Protein 4BXM (pdb70)

Organism: Borreliella burgdorferi (NCBI:txid139)

Nearest PDB structures (foldseek):
  4bxm-assembly2_B  TM=1.008E+00  e=1.369E-25  Borreliella burgdorferi B31
  4bf3-assembly1_A  TM=9.944E-01  e=4.805E-23  Borreliella burgdorferi
  4bod-assembly1_A  TM=9.821E-01  e=2.833E-22  Borreliella burgdorferi B31
  5nbq-assembly1_G  TM=9.807E-01  e=2.943E-18  Borreliella burgdorferi
  2m4f-assembly1_A  TM=9.384E-01  e=1.004E-18  Borreliella bur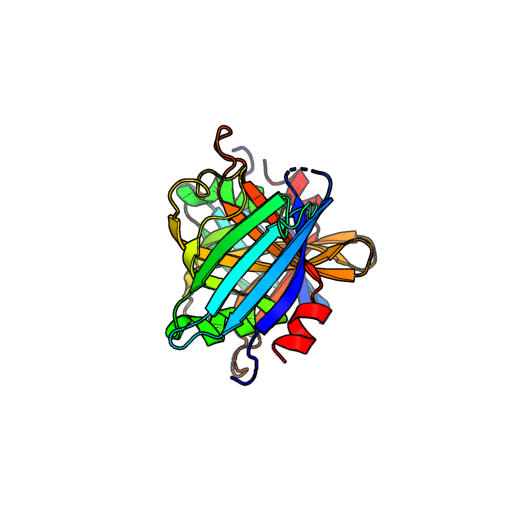gdorferi N40

B-factor: mean 37.19, std 16.0, range [16.98, 101.8]

GO terms:
  GO:0016020 membrane (C, IDA)
  GO:0005515 protein binding (F, IPI)

Foldseek 3Di:
DPFAKDKFWKWKPLPPTGGFAIWMWGQDPFFIWIKGAGADADVHRPGPDIDTAFTATNVQRVVVLCCLQPWGKGWTQWGQHDDQALSVPPIDGGDMWGWDFDDDPRFTWIKTWDHDGNPDDPRTMMMITGNVSSVVRSD/DDFAKDKFWKWKPPVDTDTAAIWMWGQDPFFIWIWGDGPHDIGTAFTAGNVFLVVCLCCLQAWGKTWTQWGQHDDQAPQVPPTDGRDMWGWHWDADPRFIWIKTWGHAGVPHDPDTMMMITGNVVSNVRSD

Secondary structure (DSSP, 8-state):
----EEEEEEEEE---EEEEEEEEEEE-SSSEEEEEEES---SS-S-SEEEEEEEE-GGGHHHHHHHHHH-EEEE-SEE---TTBHHHHH-EES-EEEEEEEEETTEEEEEEEEEEBSSSSS-EEEEEEEHHHHHHHH-/----EEEEEEEEE---EEEEEEEEEEE-SSSEEEEEEE--EEEEEEEE-GGGHHHHHHHHHHSEEEE-SEE---TTBGGGTT-EESPEEEEEEEEETTEEEEEEEEEEBTTSSS-EEEEEEEHHHHHHH--

Structure (mmCIF, N/CA/C/O backbone):
data_4BXM
#
_entry.id   4BXM
#
_cell.length_a   62.680
_cell.length_b   62.680
_cell.length_c   76.270
_cell.angle_alpha   90.00
_cell.angle_beta   90.00
_cell.angle_gamma   90.00
#
_symmetry.space_group_name_H-M   'P 41'
#
loop_
_entity.id
_entity.type
_entity.pdbx_description
1 polymer ERPC
2 water water
#
loop_
_atom_site.group_PDB
_atom_site.id
_atom_site.type_symbol
_atom_site.label_atom_id
_atom_site.label_alt_id
_atom_site.label_comp_id
_atom_site.label_asym_id
_atom_site.label_entity_id
_atom_site.label_seq_id
_atom_site.pdbx_PDB_ins_code
_atom_site.Cartn_x
_atom_site.Cartn_y
_atom_site.Cartn_z
_atom_site.occupancy
_atom_site.B_iso_or_equiv
_atom_site.auth_seq_id
_atom_site.auth_comp_id
_atom_site.auth_asym_id
_atom_site.auth_atom_id
_atom_site.pdbx_PDB_model_num
ATOM 1 N N . ILE A 1 17 ? 28.256 -81.026 28.105 1.00 35.62 18 ILE A N 1
ATOM 2 C CA . ILE A 1 17 ? 27.286 -80.737 26.978 1.00 35.78 18 ILE A CA 1
ATOM 3 C C . ILE A 1 17 ? 25.850 -81.196 27.306 1.00 33.38 18 ILE A C 1
ATOM 4 O O . ILE A 1 17 ? 25.675 -82.341 27.619 1.00 35.31 18 ILE A O 1
ATOM 9 N N . GLU A 1 18 ? 24.823 -80.391 27.051 1.00 31.21 19 GLU A N 1
ATOM 10 C CA . GLU A 1 18 ? 23.427 -80.725 27.525 1.00 32.75 19 GLU A CA 1
ATOM 11 C C . GLU A 1 18 ? 22.404 -81.024 26.476 1.00 30.60 19 GLU A C 1
ATOM 12 O O . GLU A 1 18 ? 21.351 -81.641 26.757 1.00 28.41 19 GLU A O 1
ATOM 18 N N . PHE A 1 19 ? 22.680 -80.608 25.246 1.00 27.68 20 PHE A N 1
ATOM 19 C CA . PHE A 1 19 ? 21.719 -80.749 24.179 1.00 24.30 20 PHE A CA 1
ATOM 20 C C . PHE A 1 19 ? 21.759 -82.165 23.645 1.00 23.60 20 PHE A C 1
ATOM 21 O O . PHE A 1 19 ? 22.736 -82.938 23.818 1.00 29.34 20 PHE A O 1
ATOM 29 N N . SER A 1 20 ? 20.677 -82.498 22.996 1.00 23.52 21 SER A N 1
ATOM 30 C CA . SER A 1 20 ? 20.423 -83.810 22.513 1.00 24.00 21 SER A CA 1
ATOM 31 C C . SER A 1 20 ? 20.280 -83.706 21.025 1.00 25.85 21 SER A C 1
ATOM 32 O O . SER A 1 20 ? 21.129 -84.230 20.277 1.00 21.35 21 SER A O 1
ATOM 35 N N . GLU A 1 21 ? 19.186 -83.072 20.576 1.00 23.92 22 GLU A N 1
ATOM 36 C CA . GLU A 1 21 ? 18.953 -82.874 19.151 1.00 26.38 22 GLU A CA 1
ATOM 37 C C . GLU A 1 21 ? 18.065 -81.653 18.908 1.00 28.85 22 GLU A C 1
ATOM 38 O O . GLU A 1 21 ? 17.099 -81.492 19.628 1.00 30.98 22 GLU A O 1
ATOM 44 N N . PHE A 1 22 ? 18.372 -80.806 17.923 1.00 28.94 23 PHE A N 1
ATOM 45 C CA . PHE A 1 22 ? 17.551 -79.599 17.656 1.00 24.82 23 PHE A CA 1
ATOM 46 C C . PHE A 1 22 ? 17.623 -79.321 16.154 1.00 28.07 23 PHE A C 1
ATOM 47 O O . PHE A 1 22 ? 18.476 -79.884 15.422 1.00 28.54 23 PHE A O 1
ATOM 55 N N . THR A 1 23 ? 16.739 -78.468 15.698 1.00 26.03 24 THR A N 1
ATOM 56 C CA . THR A 1 23 ? 16.515 -78.261 14.298 1.00 27.15 24 THR A CA 1
ATOM 57 C C . THR A 1 23 ? 16.554 -76.770 14.102 1.00 31.57 24 THR A C 1
ATOM 58 O O . THR A 1 23 ? 15.972 -76.001 14.911 1.00 29.93 24 THR A O 1
ATOM 62 N N . VAL A 1 24 ? 17.308 -76.343 13.087 1.00 28.34 25 VAL A N 1
ATOM 63 C CA . VAL A 1 24 ? 17.343 -74.927 12.722 1.00 26.59 25 VAL A CA 1
ATOM 64 C C . VAL A 1 24 ? 17.200 -74.825 11.245 1.00 26.79 25 VAL A C 1
ATOM 65 O O . VAL A 1 24 ? 17.586 -75.731 10.514 1.00 25.34 25 VAL A O 1
ATOM 69 N N . LYS A 1 25 ? 16.628 -73.694 10.792 1.00 27.38 26 LYS A N 1
ATOM 70 C CA . LYS A 1 25 ? 16.472 -73.386 9.397 1.00 28.19 26 LYS A CA 1
ATOM 71 C C . LYS A 1 25 ? 17.837 -72.982 8.861 1.00 26.23 26 LYS A C 1
ATOM 72 O O . LYS A 1 25 ? 18.638 -72.310 9.544 1.00 25.94 26 LYS A O 1
ATOM 78 N N . ILE A 1 26 ? 18.102 -73.417 7.645 1.00 25.17 27 ILE A N 1
ATOM 79 C CA . ILE A 1 26 ? 19.373 -73.096 7.061 1.00 26.81 27 ILE A CA 1
ATOM 80 C C . ILE A 1 26 ? 19.164 -72.481 5.714 1.00 26.70 27 ILE A C 1
ATOM 81 O O . ILE A 1 26 ? 18.403 -72.975 4.926 1.00 25.76 27 ILE A O 1
ATOM 86 N N . LYS A 1 27 ? 19.863 -71.400 5.499 1.00 28.47 28 LYS A N 1
ATOM 87 C CA . LYS A 1 27 ? 19.837 -70.707 4.185 1.00 34.62 28 LYS A CA 1
ATOM 88 C C . LYS A 1 27 ? 21.133 -70.899 3.421 1.00 32.76 28 LYS A C 1
ATOM 89 O O . LYS A 1 27 ? 22.234 -70.965 4.054 1.00 34.99 28 LYS A O 1
ATOM 95 N N . ASN A 1 28 ? 21.046 -70.973 2.110 1.00 34.04 29 ASN A N 1
ATOM 96 C CA . ASN A 1 28 ? 22.220 -70.948 1.271 1.00 35.32 29 ASN A CA 1
ATOM 97 C C . ASN A 1 28 ? 22.305 -69.906 0.152 1.00 45.85 29 ASN A C 1
ATOM 98 O O . ASN A 1 28 ? 21.334 -69.346 -0.293 1.00 37.17 29 ASN A O 1
ATOM 103 N N . LYS A 1 29 ? 23.524 -69.716 -0.309 1.00 40.19 30 LYS A N 1
ATOM 104 C CA . LYS A 1 29 ? 23.841 -68.796 -1.342 1.00 48.68 30 LYS A CA 1
ATOM 105 C C . LYS A 1 29 ? 24.699 -69.474 -2.375 1.00 56.36 30 LYS A C 1
ATOM 106 O O . LYS A 1 29 ? 25.646 -70.161 -2.083 1.00 45.53 30 LYS A O 1
ATOM 112 N N . ASN A 1 30 ? 24.355 -69.254 -3.618 1.00 71.25 31 ASN A N 1
ATOM 113 C CA . ASN A 1 30 ? 25.040 -69.915 -4.706 1.00 80.30 31 ASN A CA 1
ATOM 114 C C . ASN A 1 30 ? 26.054 -69.181 -5.588 1.00 86.51 31 ASN A C 1
ATOM 115 O O . ASN A 1 30 ? 26.294 -69.614 -6.693 1.00 87.62 31 ASN A O 1
ATOM 120 N N . ASN A 1 33 ? 23.878 -65.234 -5.983 1.00 88.26 34 ASN A N 1
ATOM 121 C CA . ASN A 1 33 ? 22.797 -64.993 -5.086 1.00 81.74 34 ASN A CA 1
ATOM 122 C C . ASN A 1 33 ? 21.488 -65.298 -5.747 1.00 87.98 34 ASN A C 1
ATOM 123 O O . ASN A 1 33 ? 21.398 -65.443 -6.966 1.00 89.33 34 ASN A O 1
ATOM 128 N N . ASN A 1 34 ? 20.442 -65.377 -4.962 1.00 80.71 35 ASN A N 1
ATOM 129 C CA . ASN A 1 34 ? 20.316 -64.687 -3.723 1.00 76.68 35 ASN A CA 1
ATOM 130 C C . ASN A 1 34 ? 20.800 -65.501 -2.557 1.00 59.08 35 ASN A C 1
ATOM 131 O O . ASN A 1 34 ? 21.365 -66.506 -2.737 1.00 58.58 35 ASN A O 1
ATOM 136 N N . TRP A 1 35 ? 20.548 -65.034 -1.357 1.00 59.66 36 TRP A N 1
ATOM 137 C CA . TRP A 1 35 ? 20.402 -65.897 -0.245 1.00 57.01 36 TRP A CA 1
ATOM 138 C C . TRP A 1 35 ? 19.010 -66.487 -0.422 1.00 54.44 36 TRP A C 1
ATOM 139 O O . TRP A 1 35 ? 18.074 -65.776 -0.644 1.00 64.07 36 TRP A O 1
ATOM 150 N N . ALA A 1 36 ? 18.890 -67.787 -0.362 1.00 45.22 37 ALA A N 1
ATOM 151 C CA . ALA A 1 36 ? 17.587 -68.490 -0.416 1.00 43.35 37 ALA A CA 1
ATOM 152 C C . ALA A 1 36 ? 17.421 -69.340 0.852 1.00 45.92 37 ALA A C 1
ATOM 153 O O . ALA A 1 36 ? 18.431 -69.788 1.432 1.00 41.12 37 ALA A O 1
ATOM 155 N N . ASP A 1 37 ? 16.178 -69.569 1.291 1.00 40.00 38 ASP A N 1
ATOM 156 C CA . ASP A 1 37 ? 15.918 -70.476 2.409 1.00 40.92 38 ASP A CA 1
ATOM 157 C C . ASP A 1 37 ? 16.165 -71.855 1.798 1.00 42.50 38 ASP A C 1
ATOM 158 O O . ASP A 1 37 ? 15.616 -72.125 0.731 1.00 42.80 38 ASP A O 1
ATOM 163 N N . LEU A 1 38 ? 16.991 -72.713 2.400 1.00 32.27 39 LEU A N 1
ATOM 164 C CA . LEU A 1 38 ? 17.183 -74.056 1.816 1.00 30.97 39 LEU A CA 1
ATOM 165 C C . LEU A 1 38 ? 16.331 -75.160 2.461 1.00 31.49 39 LEU A C 1
ATOM 166 O O . LEU A 1 38 ? 15.663 -75.955 1.770 1.00 32.17 39 LEU A O 1
ATOM 171 N N . GLY A 1 39 ? 16.362 -75.240 3.789 1.00 30.87 40 GLY A N 1
ATOM 172 C CA . GLY A 1 39 ? 15.624 -76.275 4.488 1.00 25.99 40 GLY A CA 1
ATOM 173 C C . GLY A 1 39 ? 15.949 -76.230 5.958 1.00 29.58 40 GLY A C 1
ATOM 174 O O . GLY A 1 39 ? 16.246 -75.137 6.555 1.00 28.15 40 GLY A O 1
ATOM 175 N N . ASP A 1 40 ? 15.908 -77.421 6.544 1.00 27.01 41 ASP A N 1
ATOM 176 C CA . ASP A 1 40 ? 16.269 -77.605 7.922 1.00 28.07 41 ASP A CA 1
ATOM 177 C C . ASP A 1 40 ? 17.642 -78.246 8.121 1.00 27.49 41 ASP A C 1
ATOM 178 O O . ASP A 1 40 ? 17.956 -79.197 7.447 1.00 26.62 41 ASP A O 1
ATOM 183 N N . LEU A 1 41 ? 18.376 -77.774 9.133 1.00 25.99 42 LEU A N 1
ATOM 184 C CA . LEU A 1 41 ? 19.541 -78.462 9.631 1.00 24.87 42 LEU A CA 1
ATOM 185 C C . LEU A 1 41 ? 19.221 -79.047 11.004 1.00 24.05 42 LEU A C 1
ATOM 186 O O . LEU A 1 41 ? 18.935 -78.332 11.953 1.00 22.69 42 LEU A O 1
ATOM 191 N N . VAL A 1 42 ? 19.305 -80.380 11.074 1.00 23.45 43 VAL A N 1
ATOM 192 C CA . VAL A 1 42 ? 19.144 -81.161 12.307 1.00 20.57 43 VAL A CA 1
ATOM 193 C C . VAL A 1 42 ? 20.545 -81.402 12.930 1.00 22.50 43 VAL A C 1
ATOM 194 O O . VAL A 1 42 ? 21.381 -81.951 12.263 1.00 19.13 43 VAL A O 1
ATOM 198 N N . VAL A 1 43 ? 20.768 -80.961 14.182 1.00 18.48 44 VAL A N 1
ATOM 199 C CA . VAL A 1 43 ? 21.978 -81.100 14.900 1.00 21.16 44 VAL A CA 1
ATOM 200 C C . VAL A 1 43 ? 21.869 -82.073 16.081 1.00 24.49 44 VAL A C 1
ATOM 201 O O . VAL A 1 43 ? 21.036 -81.824 16.964 1.00 23.67 44 VAL A O 1
ATOM 205 N N . ARG A 1 44 ? 22.631 -83.192 16.081 1.00 22.62 45 ARG A N 1
ATOM 206 C CA . ARG A 1 44 ? 22.465 -84.265 17.091 1.00 21.13 45 ARG A CA 1
ATOM 207 C C . ARG A 1 44 ? 23.761 -84.524 17.794 1.00 21.49 45 ARG A C 1
ATOM 208 O O . ARG A 1 44 ? 24.798 -84.823 17.118 1.00 19.85 45 ARG A O 1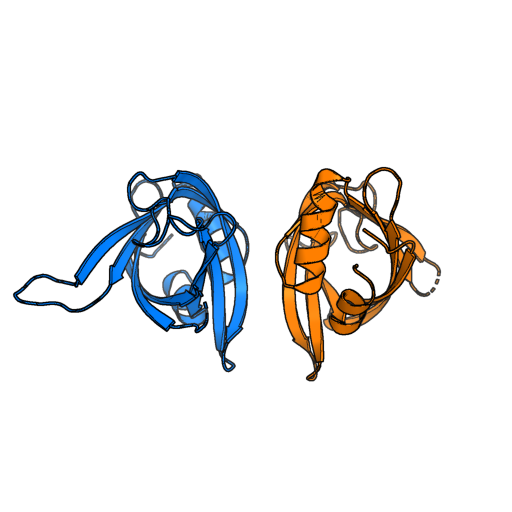
ATOM 216 N N . LYS A 1 45 ? 23.719 -84.492 19.122 1.00 20.27 46 LYS A N 1
ATOM 217 C CA . LYS A 1 45 ? 24.849 -84.920 19.934 1.00 23.41 46 LYS A CA 1
ATOM 218 C C . LYS A 1 45 ? 24.914 -86.474 20.020 1.00 27.22 46 LYS A C 1
ATOM 219 O O . LYS A 1 45 ? 23.974 -87.113 20.520 1.00 26.09 46 LYS A O 1
ATOM 225 N N . GLU A 1 46 ? 26.034 -87.063 19.566 1.00 25.41 47 GLU A N 1
ATOM 226 C CA . GLU A 1 46 ? 26.157 -88.510 19.513 1.00 24.18 47 GLU A CA 1
ATOM 227 C C . GLU A 1 46 ? 27.146 -88.914 20.593 1.00 22.33 47 GLU A C 1
ATOM 228 O O . GLU A 1 46 ? 27.684 -88.100 21.327 1.00 21.04 47 GLU A O 1
ATOM 234 N N . GLU A 1 47 ? 27.431 -90.194 20.687 1.00 24.27 48 GLU A N 1
ATOM 235 C CA . GLU A 1 47 ? 28.369 -90.593 21.753 1.00 25.32 48 GLU A CA 1
ATOM 236 C C . GLU A 1 47 ? 29.766 -90.016 21.459 1.00 26.28 48 GLU A C 1
ATOM 237 O O . GLU A 1 47 ? 30.393 -89.496 22.316 1.00 26.54 48 GLU A O 1
ATOM 243 N N . ASP A 1 48 ? 30.216 -90.088 20.211 1.00 23.67 49 ASP A N 1
ATOM 244 C CA . ASP A 1 48 ? 31.452 -89.447 19.820 1.00 24.76 49 ASP A CA 1
ATOM 245 C C . ASP A 1 48 ? 31.149 -88.252 18.976 1.00 21.06 49 ASP A C 1
ATOM 246 O O . ASP A 1 48 ? 30.871 -88.378 17.808 1.00 24.11 49 ASP A O 1
ATOM 251 N N . GLY A 1 49 ? 31.199 -87.058 19.544 1.00 20.61 50 GLY A N 1
ATOM 252 C CA . GLY A 1 49 ? 30.933 -85.888 18.699 1.00 20.41 50 GLY A CA 1
ATOM 253 C C . GLY A 1 49 ? 29.495 -85.529 18.354 1.00 21.56 50 GLY A C 1
ATOM 254 O O . GLY A 1 49 ? 28.584 -85.744 19.132 1.00 21.43 50 GLY A O 1
ATOM 255 N N . ILE A 1 50 ? 29.356 -84.883 17.203 1.00 21.68 51 ILE A N 1
ATOM 256 C CA . ILE A 1 50 ? 28.115 -84.324 16.633 1.00 21.48 51 ILE A CA 1
ATOM 257 C C . ILE A 1 50 ? 27.913 -84.737 15.168 1.00 21.35 51 ILE A C 1
ATOM 258 O O . ILE A 1 50 ? 28.860 -84.807 14.409 1.00 25.42 51 ILE A O 1
ATOM 263 N N . GLU A 1 51 ? 26.690 -85.108 14.794 1.00 22.78 52 GLU A N 1
ATOM 264 C CA . GLU A 1 51 ? 26.247 -85.285 13.409 1.00 22.22 52 GLU A CA 1
ATOM 265 C C . GLU A 1 51 ? 25.187 -84.251 13.031 1.00 21.88 52 GLU A C 1
ATOM 266 O O . GLU A 1 51 ? 24.290 -83.880 13.831 1.00 22.76 52 GLU A O 1
ATOM 272 N N . THR A 1 52 ? 25.292 -83.695 11.817 1.00 22.14 53 THR A N 1
ATOM 273 C CA . THR A 1 52 ? 24.216 -82.863 11.311 1.00 20.55 53 THR A CA 1
ATOM 274 C C . THR A 1 52 ? 23.634 -83.477 10.092 1.00 22.26 53 THR A C 1
ATOM 275 O O . THR A 1 52 ? 24.321 -84.102 9.262 1.00 25.75 53 THR A O 1
ATOM 279 N N . GLY A 1 53 ? 22.360 -83.223 9.907 1.00 24.51 54 GLY A N 1
ATOM 280 C CA . GLY A 1 53 ? 21.658 -83.726 8.759 1.00 23.12 54 GLY A CA 1
ATOM 281 C C . GLY A 1 53 ? 20.810 -82.614 8.151 1.00 22.58 54 GLY A C 1
ATOM 282 O O . GLY A 1 53 ? 20.381 -81.682 8.804 1.00 27.27 54 GLY A O 1
ATOM 283 N N . LEU A 1 54 ? 20.663 -82.676 6.863 1.00 22.98 55 LEU A N 1
ATOM 284 C CA . LEU A 1 54 ? 19.917 -81.701 6.150 1.00 26.53 55 LEU A CA 1
ATOM 285 C C . LEU A 1 54 ? 18.674 -82.322 5.560 1.00 28.85 55 LEU A C 1
ATOM 286 O O . LEU A 1 54 ? 18.751 -83.362 4.950 1.00 28.67 55 LEU A O 1
ATOM 291 N N . ASN A 1 55 ? 17.564 -81.658 5.770 1.00 31.60 56 ASN A N 1
ATOM 292 C CA . ASN A 1 55 ? 16.254 -81.988 5.266 1.00 32.81 56 ASN A CA 1
ATOM 293 C C . ASN A 1 55 ? 15.843 -80.867 4.348 1.00 33.54 56 ASN A C 1
ATOM 294 O O . ASN A 1 55 ? 15.780 -79.746 4.743 1.00 34.64 56 ASN A O 1
ATOM 299 N N . VAL A 1 56 ? 15.599 -81.186 3.104 1.00 37.09 57 VAL A N 1
ATOM 300 C CA . VAL A 1 56 ? 15.269 -80.175 2.133 1.00 37.90 57 VAL A CA 1
ATOM 301 C C . VAL A 1 56 ? 14.054 -80.566 1.354 1.00 35.47 57 VAL A C 1
ATOM 302 O O . VAL A 1 56 ? 14.016 -81.553 0.726 1.00 36.94 57 VAL A O 1
ATOM 306 N N . GLY A 1 57 ? 13.066 -79.718 1.405 1.00 44.17 58 GLY A N 1
ATOM 307 C CA . GLY A 1 57 ? 11.900 -79.878 0.598 1.00 45.21 58 GLY A CA 1
ATOM 308 C C . GLY A 1 57 ? 10.781 -80.722 1.116 1.00 46.41 58 GLY A C 1
ATOM 309 O O . GLY A 1 57 ? 10.862 -81.403 2.082 1.00 46.38 58 GLY A O 1
ATOM 310 N N . LYS A 1 58 ? 9.728 -80.619 0.347 1.00 58.34 59 LYS A N 1
ATOM 311 C CA . LYS A 1 58 ? 8.444 -81.252 0.469 1.00 64.04 59 LYS A CA 1
ATOM 312 C C . LYS A 1 58 ? 8.389 -82.657 0.955 1.00 65.64 59 LYS A C 1
ATOM 313 O O . LYS A 1 58 ? 9.041 -83.519 0.408 1.00 82.47 59 LYS A O 1
ATOM 319 N N . GLY A 1 59 ? 7.532 -82.907 1.926 1.00 69.05 60 GLY A N 1
ATOM 320 C CA . GLY A 1 59 ? 7.090 -84.259 2.154 1.00 73.81 60 GLY A CA 1
ATOM 321 C C . GLY A 1 59 ? 6.115 -84.738 1.071 1.00 73.87 60 GLY A C 1
ATOM 322 O O . GLY A 1 59 ? 5.706 -83.991 0.204 1.00 63.03 60 GLY A O 1
ATOM 323 N N . ASP A 1 60 ? 5.741 -86.004 1.150 1.00 76.44 61 ASP A N 1
ATOM 324 C CA . ASP A 1 60 ? 4.824 -86.604 0.224 1.00 81.17 61 ASP A CA 1
ATOM 325 C C . ASP A 1 60 ? 3.960 -87.621 0.938 1.00 91.12 61 ASP A C 1
ATOM 326 O O . ASP A 1 60 ? 3.206 -87.298 1.848 1.00 97.28 61 ASP A O 1
ATOM 331 N N . SER A 1 61 ? 4.078 -88.875 0.529 1.00 93.51 62 SER A N 1
ATOM 332 C CA . SER A 1 61 ? 3.266 -89.879 1.129 1.00 93.23 62 SER A CA 1
ATOM 333 C C . SER A 1 61 ? 4.047 -91.125 1.440 1.00 96.35 62 SER A C 1
ATOM 334 O O . SER A 1 61 ? 4.212 -91.971 0.590 1.00 101.80 62 SER A O 1
ATOM 337 N N . ASP A 1 62 ? 4.484 -91.278 2.679 1.00 97.70 63 ASP A N 1
ATOM 338 C CA . ASP A 1 62 ? 4.710 -90.186 3.575 1.00 92.41 63 ASP A CA 1
ATOM 339 C C . ASP A 1 62 ? 6.200 -90.152 3.630 1.00 87.25 63 ASP A C 1
ATOM 340 O O . ASP A 1 62 ? 6.821 -90.556 4.599 1.00 89.93 63 ASP A O 1
ATOM 345 N N . THR A 1 63 ? 6.775 -89.717 2.538 1.00 80.34 64 THR A N 1
ATOM 346 C CA . THR A 1 63 ? 8.183 -89.483 2.481 1.00 73.29 64 THR A CA 1
ATOM 347 C C . THR A 1 63 ? 8.413 -88.130 3.128 1.00 68.80 64 THR A C 1
ATOM 348 O O . THR A 1 63 ? 7.821 -87.140 2.747 1.00 53.04 64 THR A O 1
ATOM 352 N N . PHE A 1 64 ? 9.281 -88.146 4.129 1.00 64.97 65 PHE A N 1
ATOM 353 C CA . PHE A 1 64 ? 9.502 -87.011 5.042 1.00 68.18 65 PHE A CA 1
ATOM 354 C C . PHE A 1 64 ? 9.800 -85.688 4.325 1.00 66.10 65 PHE A C 1
ATOM 355 O O . PHE A 1 64 ? 9.210 -84.643 4.600 1.00 54.68 65 PHE A O 1
ATOM 363 N N . ALA A 1 65 ? 10.758 -85.747 3.411 1.00 68.14 66 ALA A N 1
ATOM 364 C CA . ALA A 1 65 ? 11.198 -84.570 2.708 1.00 59.25 66 ALA A CA 1
ATOM 365 C C . ALA A 1 65 ? 11.590 -84.976 1.287 1.00 52.00 66 ALA A C 1
ATOM 366 O O . ALA A 1 65 ? 11.636 -86.148 0.940 1.00 55.10 66 ALA A O 1
ATOM 368 N N . GLY A 1 66 ? 11.831 -83.985 0.449 1.00 51.29 67 GLY A N 1
ATOM 369 C CA . GLY A 1 66 ? 12.453 -84.214 -0.841 1.00 50.79 67 GLY A CA 1
ATOM 370 C C . GLY A 1 66 ? 13.848 -84.807 -0.667 1.00 52.15 67 GLY A C 1
ATOM 371 O O . GLY A 1 66 ? 14.267 -85.609 -1.460 1.00 53.68 67 GLY A O 1
ATOM 372 N N . TYR A 1 67 ? 14.551 -84.429 0.395 1.00 47.03 68 TYR A N 1
ATOM 373 C CA . TYR A 1 67 ? 15.961 -84.735 0.514 1.00 43.71 68 TYR A CA 1
ATOM 374 C C . TYR A 1 67 ? 16.309 -84.749 1.997 1.00 39.61 68 TYR A C 1
ATOM 375 O O . TYR A 1 67 ? 16.075 -83.753 2.716 1.00 38.73 68 TYR A O 1
ATOM 384 N N . THR A 1 68 ? 16.832 -85.890 2.437 1.00 36.41 69 THR A N 1
ATOM 385 C CA . THR A 1 68 ? 17.313 -86.081 3.808 1.00 39.30 69 THR A CA 1
ATOM 386 C C . THR A 1 68 ? 18.644 -86.862 3.843 1.00 35.58 69 THR A C 1
ATOM 387 O O . THR A 1 68 ? 18.677 -87.994 3.411 1.00 36.36 69 THR A O 1
ATOM 391 N N . ALA A 1 69 ? 19.694 -86.284 4.419 1.00 32.24 70 ALA A N 1
ATOM 392 C CA . ALA A 1 69 ? 21.014 -86.911 4.461 1.00 26.86 70 ALA A CA 1
ATOM 393 C C . ALA A 1 69 ? 21.909 -86.191 5.445 1.00 27.40 70 ALA A C 1
ATOM 394 O O . ALA A 1 69 ? 21.683 -85.021 5.753 1.00 25.44 70 ALA A O 1
ATOM 396 N N . THR A 1 70 ? 22.878 -86.924 5.993 1.00 24.84 71 THR A N 1
ATOM 397 C CA . THR A 1 70 ? 24.012 -86.336 6.669 1.00 23.67 71 THR A CA 1
ATOM 398 C C . THR A 1 70 ? 24.557 -85.173 5.848 1.00 21.47 71 THR A C 1
ATOM 399 O O . THR A 1 70 ? 24.719 -85.292 4.645 1.00 21.02 71 THR A O 1
ATOM 403 N N . PHE A 1 71 ? 24.777 -84.069 6.534 1.00 17.39 72 PHE A N 1
ATOM 404 C CA . PHE A 1 71 ? 25.361 -82.870 5.998 1.00 20.30 72 PHE A CA 1
ATOM 405 C C . PHE A 1 71 ? 26.852 -82.842 6.335 1.00 18.89 72 PHE A C 1
ATOM 406 O O . PHE A 1 71 ? 27.663 -82.733 5.467 1.00 17.99 72 PHE A O 1
ATOM 414 N N . PHE A 1 72 ? 27.170 -82.934 7.618 1.00 20.42 73 PHE A N 1
ATOM 415 C CA . PHE A 1 72 ? 28.538 -83.183 8.081 1.00 22.37 73 PHE A CA 1
ATOM 416 C C . PHE A 1 72 ? 28.545 -83.765 9.454 1.00 22.02 73 PHE A C 1
ATOM 417 O O . PHE A 1 72 ? 27.526 -83.669 10.191 1.00 20.52 73 PHE A O 1
ATOM 425 N N . SER A 1 73 ? 29.714 -84.252 9.855 1.00 21.90 74 SER A N 1
ATOM 426 C CA . SER A 1 73 ? 29.859 -84.717 11.199 1.00 20.67 74 SER A CA 1
ATOM 427 C C . SER A 1 73 ? 31.223 -84.364 11.731 1.00 20.83 74 SER A C 1
ATOM 428 O O . SER A 1 73 ? 32.153 -84.047 10.971 1.00 19.97 74 SER A O 1
ATOM 431 N N . LEU A 1 74 ? 31.388 -84.443 13.038 1.00 19.15 75 LEU A N 1
ATOM 432 C CA . LEU A 1 74 ? 32.675 -84.112 13.662 1.00 20.53 75 LEU A CA 1
ATOM 433 C C . LEU A 1 74 ? 32.815 -84.972 14.909 1.00 21.27 75 LEU A C 1
ATOM 434 O O . LEU A 1 74 ? 31.832 -85.357 15.546 1.00 20.34 75 LEU A O 1
ATOM 439 N N . GLU A 1 75 ? 34.022 -85.170 15.328 1.00 22.27 76 GLU A N 1
ATOM 440 C CA . GLU A 1 75 ? 34.280 -86.030 16.435 1.00 24.56 76 GLU A CA 1
ATOM 441 C C . GLU A 1 75 ? 34.327 -85.271 17.759 1.00 23.67 76 GLU A C 1
ATOM 442 O O . GLU A 1 75 ? 34.380 -84.014 17.801 1.00 24.86 76 GLU A O 1
ATOM 448 N N . GLU A 1 76 ? 34.413 -86.018 18.850 1.00 23.46 77 GLU A N 1
ATOM 449 C CA . GLU A 1 76 ? 34.266 -85.442 20.184 1.00 27.12 77 GLU A CA 1
ATOM 450 C C . GLU A 1 76 ? 35.215 -84.347 20.462 1.00 24.43 77 GLU A C 1
ATOM 451 O O . GLU A 1 76 ? 34.833 -83.285 21.002 1.00 25.92 77 GLU A O 1
ATOM 457 N N . SER A 1 77 ? 36.468 -84.556 20.102 1.00 24.62 78 SER A N 1
ATOM 458 C CA . SER A 1 77 ? 37.498 -83.568 20.346 1.00 23.92 78 SER A CA 1
ATOM 459 C C . SER A 1 77 ? 37.263 -82.223 19.609 1.00 23.16 78 SER A C 1
ATOM 460 O O . SER A 1 77 ? 37.890 -81.191 19.947 1.00 22.67 78 SER A O 1
ATOM 463 N N . GLU A 1 78 ? 36.441 -82.201 18.563 1.00 21.98 79 GLU A N 1
ATOM 464 C CA . GLU A 1 78 ? 36.131 -80.901 17.940 1.00 21.12 79 GLU A CA 1
ATOM 465 C C . GLU A 1 78 ? 34.825 -80.251 18.462 1.00 20.30 79 GLU A C 1
ATOM 466 O O . GLU A 1 78 ? 34.399 -79.171 18.013 1.00 21.27 79 GLU A O 1
ATOM 472 N N . VAL A 1 79 ? 34.155 -80.926 19.375 1.00 21.33 80 VAL A N 1
ATOM 473 C CA . VAL A 1 79 ? 32.897 -80.431 19.916 1.00 21.82 80 VAL A CA 1
ATOM 474 C C . VAL A 1 79 ? 32.963 -79.036 20.533 1.00 23.89 80 VAL A C 1
ATOM 475 O O . VAL A 1 79 ? 32.099 -78.171 20.216 1.00 28.56 80 VAL A O 1
ATOM 479 N N . ASN A 1 80 ? 33.965 -78.763 21.362 1.00 23.57 81 ASN A N 1
ATOM 480 C CA . ASN A 1 80 ? 34.126 -77.407 21.915 1.00 25.21 81 ASN A CA 1
ATOM 481 C C . ASN A 1 80 ? 34.428 -76.307 20.861 1.00 26.06 81 ASN A C 1
ATOM 482 O O . ASN A 1 80 ? 33.835 -75.253 20.888 1.00 23.04 81 ASN A O 1
ATOM 487 N N . ASN A 1 81 ? 35.220 -76.630 19.829 1.00 23.82 82 ASN A N 1
ATOM 488 C CA . ASN A 1 81 ? 35.410 -75.726 18.721 1.00 23.56 82 ASN A CA 1
ATOM 489 C C . ASN A 1 81 ? 34.065 -75.519 18.004 1.00 21.62 82 ASN A C 1
ATOM 490 O O . ASN A 1 81 ? 33.721 -74.419 17.573 1.00 24.78 82 ASN A O 1
ATOM 495 N N . PHE A 1 82 ? 33.323 -76.574 17.779 1.00 20.88 83 PHE A N 1
ATOM 496 C CA . PHE A 1 82 ? 32.073 -76.389 17.048 1.00 19.20 83 PHE A CA 1
ATOM 497 C C . PHE A 1 82 ? 31.100 -75.460 17.816 1.00 18.59 83 PHE A C 1
ATOM 498 O O . PHE A 1 82 ? 30.502 -74.584 17.271 1.00 20.68 83 PHE A O 1
ATOM 506 N N . ILE A 1 83 ? 30.982 -75.645 19.102 1.00 23.23 84 ILE A N 1
ATOM 507 C CA . ILE A 1 83 ? 30.075 -74.806 19.939 1.00 26.84 84 ILE A CA 1
ATOM 508 C C . ILE A 1 83 ? 30.515 -73.359 19.864 1.00 24.16 84 ILE A C 1
ATOM 509 O O . ILE A 1 83 ? 29.715 -72.538 19.572 1.00 22.64 84 ILE A O 1
ATOM 514 N N . LYS A 1 84 ? 31.804 -73.103 20.124 1.00 25.55 85 LYS A N 1
ATOM 515 C CA . LYS A 1 84 ? 32.311 -71.761 20.087 1.00 27.74 85 LYS A CA 1
ATOM 516 C C . LYS A 1 84 ? 32.081 -71.166 18.685 1.00 28.02 85 LYS A C 1
ATOM 517 O O . LYS A 1 84 ? 31.508 -70.046 18.537 1.00 25.05 85 LYS A O 1
ATOM 523 N N . ALA A 1 85 ? 32.471 -71.925 17.641 1.00 25.95 86 ALA A N 1
ATOM 524 C CA . ALA A 1 85 ? 32.351 -71.429 16.261 1.00 22.61 86 ALA A CA 1
ATOM 525 C C . ALA A 1 85 ? 30.945 -71.074 15.903 1.00 23.07 86 ALA A C 1
ATOM 526 O O . ALA A 1 85 ? 30.689 -70.104 15.117 1.00 26.07 86 ALA A O 1
ATOM 528 N N . MET A 1 86 ? 30.004 -71.904 16.371 1.00 20.36 87 MET A N 1
ATOM 529 C CA . MET A 1 86 ? 28.615 -71.710 15.985 1.00 21.18 87 MET A CA 1
ATOM 530 C C . MET A 1 86 ? 27.831 -70.661 16.829 1.00 24.85 87 MET A C 1
ATOM 531 O O . MET A 1 86 ? 26.659 -70.387 16.559 1.00 23.29 87 MET A O 1
ATOM 536 N N . THR A 1 87 ? 28.451 -70.125 17.852 1.00 24.40 88 THR A N 1
ATOM 537 C CA . THR A 1 87 ? 27.824 -69.123 18.681 1.00 28.08 88 THR A CA 1
ATOM 538 C C . THR A 1 87 ? 28.601 -67.789 18.726 1.00 32.75 88 THR A C 1
ATOM 539 O O . THR A 1 87 ? 27.955 -66.733 18.885 1.00 29.15 88 THR A O 1
ATOM 543 N N . GLU A 1 88 ? 29.922 -67.862 18.487 1.00 31.81 89 GLU A N 1
ATOM 544 C CA . GLU A 1 88 ? 30.803 -66.732 18.462 1.00 31.26 89 GLU A CA 1
ATOM 545 C C . GLU A 1 88 ? 31.550 -66.517 17.172 1.00 32.45 89 GLU A C 1
ATOM 546 O O . GLU A 1 88 ? 32.203 -65.463 17.094 1.00 30.11 89 GLU A O 1
ATOM 552 N N . GLY A 1 89 ? 31.537 -67.463 16.195 1.00 29.04 90 GLY A N 1
ATOM 553 C CA . GLY A 1 89 ? 32.430 -67.351 15.033 1.00 26.44 90 GLY A CA 1
ATOM 554 C C . GLY A 1 89 ? 33.763 -67.958 15.417 1.00 26.42 90 GLY A C 1
ATOM 555 O O . GLY A 1 89 ? 34.152 -67.907 16.578 1.00 22.08 90 GLY A O 1
ATOM 556 N N . GLY A 1 90 ? 34.397 -68.680 14.482 1.00 25.07 91 GLY A N 1
ATOM 557 C CA . GLY A 1 90 ? 35.620 -69.453 14.803 1.00 23.76 91 GLY A CA 1
ATOM 558 C C . GLY A 1 90 ? 35.831 -70.537 13.770 1.00 25.07 91 GLY A C 1
ATOM 559 O O . GLY A 1 90 ? 35.424 -70.377 12.641 1.00 22.23 91 GLY A O 1
ATOM 560 N N . SER A 1 91 ? 36.346 -71.707 14.180 1.00 25.05 92 SER A N 1
ATOM 561 C CA . SER A 1 91 ? 36.582 -72.759 13.198 1.00 25.16 92 SER A CA 1
ATOM 562 C C . SER A 1 91 ? 36.480 -74.133 13.902 1.00 22.77 92 SER A C 1
ATOM 563 O O . SER A 1 91 ? 36.658 -74.255 15.111 1.00 22.92 92 SER A O 1
ATOM 566 N N . PHE A 1 92 ? 36.105 -75.141 13.133 1.00 22.21 93 PHE A N 1
ATOM 567 C CA . PHE A 1 92 ? 36.147 -76.533 13.615 1.00 21.87 93 PHE A CA 1
ATOM 568 C C . PHE A 1 92 ? 36.430 -77.431 12.426 1.00 20.79 93 PHE A C 1
ATOM 569 O O . PHE A 1 92 ? 36.152 -77.099 11.245 1.00 26.25 93 PHE A O 1
ATOM 577 N N . LYS A 1 93 ? 36.964 -78.596 12.744 1.00 22.32 94 LYS A N 1
ATOM 578 C CA . LYS A 1 93 ? 37.183 -79.657 11.763 1.00 23.55 94 LYS A CA 1
ATOM 579 C C . LYS A 1 93 ? 36.061 -80.703 11.755 1.00 20.10 94 LYS A C 1
ATOM 580 O O . LYS A 1 93 ? 35.806 -81.349 12.757 1.00 19.56 94 LYS A O 1
ATOM 586 N N . THR A 1 94 ? 35.473 -80.935 10.593 1.00 18.69 95 THR A N 1
ATOM 587 C CA . THR A 1 94 ? 34.606 -82.073 10.399 1.00 18.37 95 THR A CA 1
ATOM 588 C C . THR A 1 94 ? 35.398 -83.357 10.135 1.00 20.96 95 THR A C 1
ATOM 589 O O . THR A 1 94 ? 36.517 -83.293 9.614 1.00 21.34 95 THR A O 1
ATOM 593 N N . SER A 1 95 ? 34.825 -84.516 10.456 1.00 20.56 96 SER A N 1
ATOM 594 C CA . SER A 1 95 ? 35.407 -85.821 10.116 1.00 19.51 96 SER A CA 1
ATOM 595 C C . SER A 1 95 ? 34.925 -86.130 8.726 1.00 21.59 96 SER A C 1
ATOM 596 O O . SER A 1 95 ? 35.675 -86.542 7.813 1.00 19.40 96 SER A O 1
ATOM 599 N N . LEU A 1 96 ? 33.721 -85.704 8.463 1.00 21.61 97 LEU A N 1
ATOM 600 C CA . LEU A 1 96 ? 33.125 -85.971 7.182 1.00 22.28 97 LEU A CA 1
ATOM 601 C C . LEU A 1 96 ? 32.157 -84.905 6.765 1.00 23.50 97 LEU A C 1
ATOM 602 O O . LEU A 1 96 ? 31.370 -84.474 7.575 1.00 22.42 97 LEU A O 1
ATOM 607 N N . TYR A 1 97 ? 32.259 -84.421 5.513 1.00 22.63 98 TYR A N 1
ATOM 608 C CA . TYR A 1 97 ? 31.398 -83.385 5.002 1.00 20.41 98 TYR A CA 1
ATOM 609 C C . TYR A 1 97 ? 30.853 -83.815 3.646 1.00 22.26 98 TYR A C 1
ATOM 610 O O . TYR A 1 97 ? 31.649 -84.149 2.737 1.00 21.30 98 TYR A O 1
ATOM 619 N N . TYR A 1 98 ? 29.523 -83.788 3.503 1.00 21.99 99 TYR A N 1
ATOM 620 C CA . TYR A 1 98 ? 28.878 -84.002 2.209 1.00 23.41 99 TYR A CA 1
ATOM 621 C C . TYR A 1 98 ? 28.273 -82.763 1.617 1.00 22.64 99 TYR A C 1
ATOM 622 O O . TYR A 1 98 ? 28.254 -82.571 0.401 1.00 23.41 99 TYR A O 1
ATOM 631 N N . GLY A 1 99 ? 27.648 -81.930 2.451 1.00 21.26 100 GLY A N 1
ATOM 632 C CA . GLY A 1 99 ? 27.021 -80.764 1.921 1.00 22.25 100 GLY A CA 1
ATOM 633 C C . GLY A 1 99 ? 25.756 -81.133 1.190 1.00 24.92 100 GLY A C 1
ATOM 634 O O . GLY A 1 99 ? 25.236 -82.255 1.357 1.00 22.67 100 GLY A O 1
ATOM 635 N N . TYR A 1 100 ? 25.257 -80.194 0.389 1.00 24.91 101 TYR A N 1
ATOM 636 C CA . TYR A 1 100 ? 24.021 -80.446 -0.429 1.00 27.56 101 TYR A CA 1
ATOM 637 C C . TYR A 1 100 ? 24.356 -80.841 -1.887 1.00 31.48 101 TYR A C 1
ATOM 638 O O . TYR A 1 100 ? 25.545 -80.888 -2.282 1.00 31.14 101 TYR A O 1
ATOM 647 N N . LYS A 1 101 ? 23.325 -81.154 -2.687 1.00 35.56 102 LYS A N 1
ATOM 648 C CA . LYS A 1 101 ? 23.484 -81.925 -3.951 1.00 37.87 102 LYS A CA 1
ATOM 649 C C . LYS A 1 101 ? 24.323 -81.219 -5.010 1.00 35.52 102 LYS A C 1
ATOM 650 O O . LYS A 1 101 ? 24.887 -81.882 -5.853 1.00 37.31 102 LYS A O 1
ATOM 656 N N . ASP A 1 102 ? 24.430 -79.898 -4.943 1.00 30.76 103 ASP A N 1
ATOM 657 C CA . ASP A 1 102 ? 25.242 -79.132 -5.886 1.00 37.05 103 ASP A CA 1
ATOM 658 C C . ASP A 1 102 ? 26.732 -79.213 -5.603 1.00 39.49 103 ASP A C 1
ATOM 659 O O . ASP A 1 102 ? 27.534 -78.727 -6.385 1.00 40.04 103 ASP A O 1
ATOM 664 N N . GLU A 1 103 ? 27.100 -79.684 -4.409 1.00 34.56 104 GLU A N 1
ATOM 665 C CA . GLU A 1 103 ? 28.508 -79.694 -4.024 1.00 33.86 104 GLU A CA 1
ATOM 666 C C . GLU A 1 103 ? 29.198 -80.940 -4.509 1.00 34.17 104 GLU A C 1
ATOM 667 O O . GLU A 1 103 ? 28.633 -82.075 -4.516 1.00 31.18 104 GLU A O 1
ATOM 673 N N . GLN A 1 104 ? 30.462 -80.726 -4.845 1.00 32.18 105 GLN A N 1
ATOM 674 C CA . GLN A 1 104 ? 31.288 -81.805 -5.315 1.00 30.32 105 GLN A CA 1
ATOM 675 C C . GLN A 1 104 ? 31.338 -82.924 -4.300 1.00 28.80 105 GLN A C 1
ATOM 676 O O . GLN A 1 104 ? 31.464 -84.042 -4.648 1.00 30.78 105 GLN A O 1
ATOM 682 N N . SER A 1 105 ? 31.361 -82.581 -3.017 1.00 31.26 106 SER A N 1
ATOM 683 C CA . SER A 1 105 ? 31.401 -83.517 -1.917 1.00 28.33 106 SER A CA 1
ATOM 684 C C . SER A 1 105 ? 30.151 -84.380 -1.741 1.00 26.35 106 SER A C 1
ATOM 685 O O . SER A 1 105 ? 30.173 -85.361 -1.016 1.00 26.56 106 SER A O 1
ATOM 688 N N . ASN A 1 106 ? 29.032 -83.973 -2.321 1.00 27.17 107 ASN A N 1
ATOM 689 C CA . ASN A 1 106 ? 27.785 -84.600 -1.982 1.00 28.88 107 ASN A CA 1
ATOM 690 C C . ASN A 1 106 ? 27.784 -86.062 -2.305 1.00 30.71 107 ASN A C 1
ATOM 691 O O . ASN A 1 106 ? 27.372 -86.866 -1.480 1.00 30.17 107 ASN A O 1
ATOM 696 N N . ALA A 1 107 ? 28.333 -86.434 -3.450 1.00 32.73 108 ALA A N 1
ATOM 697 C CA . ALA A 1 107 ? 28.371 -87.859 -3.802 1.00 37.36 108 ALA A CA 1
ATOM 698 C C . ALA A 1 107 ? 29.288 -88.656 -2.840 1.00 37.17 108 ALA A C 1
ATOM 699 O O . ALA A 1 107 ? 28.894 -89.678 -2.295 1.00 36.95 108 ALA A O 1
ATOM 701 N N . ASN A 1 108 ? 30.504 -88.205 -2.578 1.00 33.42 109 ASN A N 1
ATOM 702 C CA . ASN A 1 108 ? 31.487 -89.149 -2.001 1.00 29.91 109 ASN A CA 1
ATOM 703 C C . ASN A 1 108 ? 32.118 -88.739 -0.697 1.00 27.45 109 ASN A C 1
ATOM 704 O O . ASN A 1 108 ? 32.879 -89.508 -0.081 1.00 28.62 109 ASN A O 1
ATOM 709 N N . GLY A 1 109 ? 31.746 -87.546 -0.254 1.00 25.19 110 GLY A N 1
ATOM 710 C CA . GLY A 1 109 ? 32.225 -86.951 1.003 1.00 23.41 110 GLY A CA 1
ATOM 711 C C . GLY A 1 109 ? 33.632 -86.363 0.859 1.00 23.23 110 GLY A C 1
ATOM 712 O O . GLY A 1 109 ? 34.381 -86.702 -0.085 1.00 24.39 110 GLY A O 1
ATOM 713 N N . ILE A 1 110 ? 33.960 -85.406 1.724 1.00 24.11 111 ILE A N 1
ATOM 714 C CA . ILE A 1 110 ? 35.368 -84.956 1.931 1.00 25.68 111 ILE A CA 1
ATOM 715 C C . ILE A 1 110 ? 35.628 -85.131 3.433 1.00 22.44 111 ILE A C 1
ATOM 716 O O . ILE A 1 110 ? 34.747 -84.872 4.236 1.00 24.42 111 ILE A O 1
ATOM 721 N N . GLN A 1 111 ? 36.770 -85.694 3.804 1.00 24.67 112 GLN A N 1
ATOM 722 C CA . GLN A 1 111 ? 37.155 -85.915 5.190 1.00 23.14 112 GLN A CA 1
ATOM 723 C C . GLN A 1 111 ? 38.068 -84.778 5.673 1.00 22.17 112 GLN A C 1
ATOM 724 O O . GLN A 1 111 ? 38.825 -84.249 4.891 1.00 23.89 112 GLN A O 1
ATOM 730 N N . ASN A 1 112 ? 38.071 -84.541 6.982 1.00 20.61 113 ASN A N 1
ATOM 731 C CA . ASN A 1 112 ? 38.904 -83.559 7.587 1.00 22.10 113 ASN A CA 1
ATOM 732 C C . ASN A 1 112 ? 38.720 -82.137 7.075 1.00 20.31 113 ASN A C 1
ATOM 733 O O . ASN A 1 112 ? 39.634 -81.388 7.123 1.00 19.27 113 ASN A O 1
ATOM 738 N N . LYS A 1 113 ? 37.568 -81.757 6.564 1.00 21.28 114 LYS A N 1
ATOM 739 C CA . LYS A 1 113 ? 37.425 -80.353 6.022 1.00 19.60 114 LYS A CA 1
ATOM 740 C C . LYS A 1 113 ? 37.129 -79.398 7.189 1.00 19.24 114 LYS A C 1
ATOM 741 O O . LYS A 1 113 ? 36.273 -79.666 8.045 1.00 21.62 114 LYS A O 1
ATOM 747 N N . GLU A 1 114 ? 37.856 -78.329 7.232 1.00 19.33 115 GLU A N 1
ATOM 748 C CA . GLU A 1 114 ? 37.805 -77.314 8.231 1.00 24.23 115 GLU A CA 1
ATOM 749 C C . GLU A 1 114 ? 36.656 -76.391 7.817 1.00 24.18 115 GLU A C 1
ATOM 750 O O . GLU A 1 114 ? 36.572 -75.975 6.687 1.00 24.41 115 GLU A O 1
ATOM 756 N N . ILE A 1 115 ? 35.793 -76.083 8.755 1.00 23.17 116 ILE A N 1
ATOM 757 C CA . ILE A 1 115 ? 34.706 -75.093 8.564 1.00 24.29 116 ILE A CA 1
ATOM 758 C C . ILE A 1 115 ? 35.032 -73.808 9.317 1.00 21.86 116 ILE A C 1
ATOM 759 O O . ILE A 1 115 ? 35.270 -73.837 10.519 1.00 21.89 116 ILE A O 1
ATOM 764 N N . ILE A 1 116 ? 35.029 -72.683 8.600 1.00 21.17 117 ILE A N 1
ATOM 765 C CA . ILE A 1 116 ? 35.277 -71.381 9.175 1.00 27.42 117 ILE A CA 1
ATOM 766 C C . ILE A 1 116 ? 33.970 -70.604 9.258 1.00 23.30 117 ILE A C 1
ATOM 767 O O . ILE A 1 116 ? 33.283 -70.486 8.288 1.00 25.66 117 ILE A O 1
ATOM 772 N N . THR A 1 117 ? 33.616 -70.148 10.461 1.00 24.69 118 THR A N 1
ATOM 773 C CA . THR A 1 117 ? 32.342 -69.441 10.670 1.00 22.55 118 THR A CA 1
ATOM 774 C C . THR A 1 117 ? 32.618 -67.985 11.006 1.00 23.71 118 THR A C 1
ATOM 775 O O . THR A 1 117 ? 33.684 -67.645 11.497 1.00 23.32 118 THR A O 1
ATOM 779 N N . LYS A 1 118 ? 31.645 -67.143 10.671 1.00 25.21 119 LYS A N 1
ATOM 780 C CA . LYS A 1 118 ? 31.714 -65.702 10.802 1.00 27.89 119 LYS A CA 1
ATOM 781 C C . LYS A 1 118 ? 30.282 -65.287 11.232 1.00 28.90 119 LYS A C 1
ATOM 782 O O . LYS A 1 118 ? 29.307 -65.833 10.739 1.00 27.38 119 LYS A O 1
ATOM 788 N N . ILE A 1 119 ? 30.180 -64.240 12.056 1.00 30.42 120 ILE A N 1
ATOM 789 C CA . ILE A 1 119 ? 28.875 -63.613 12.368 1.00 30.83 120 ILE A CA 1
ATOM 790 C C . ILE A 1 119 ? 28.687 -62.471 11.355 1.00 31.21 120 ILE A C 1
ATOM 791 O O . ILE A 1 119 ? 29.530 -61.579 11.250 1.00 30.27 120 ILE A O 1
ATOM 796 N N . GLU A 1 120 ? 27.664 -62.576 10.531 1.00 32.40 121 GLU A N 1
ATOM 797 C CA . GLU A 1 120 ? 27.332 -61.531 9.564 1.00 37.41 121 GLU A CA 1
ATOM 798 C C . GLU A 1 120 ? 25.852 -61.143 9.642 1.00 42.25 121 GLU A C 1
ATOM 799 O O . GLU A 1 120 ? 25.002 -61.949 9.995 1.00 47.62 121 GLU A O 1
ATOM 805 N N . LYS A 1 121 ? 25.575 -59.901 9.300 1.00 42.21 122 LYS A N 1
ATOM 806 C CA . LYS A 1 121 ? 24.214 -59.336 9.254 1.00 43.23 122 LYS A CA 1
ATOM 807 C C . LYS A 1 121 ? 23.569 -59.535 7.909 1.00 45.26 122 LYS A C 1
ATOM 808 O O . LYS A 1 121 ? 24.185 -59.278 6.901 1.00 60.41 122 LYS A O 1
ATOM 814 N N . ILE A 1 122 ? 22.343 -60.022 7.871 1.00 44.01 123 ILE A N 1
ATOM 815 C CA . ILE A 1 122 ? 21.585 -60.079 6.633 1.00 48.94 123 ILE A CA 1
ATOM 816 C C . ILE A 1 122 ? 20.204 -59.502 6.961 1.00 53.08 123 ILE A C 1
ATOM 817 O O . ILE A 1 122 ? 19.464 -60.092 7.777 1.00 44.69 123 ILE A O 1
ATOM 822 N N . ASP A 1 123 ? 19.853 -58.366 6.334 1.00 59.66 124 ASP A N 1
ATOM 823 C CA . ASP A 1 123 ? 18.534 -57.707 6.560 1.00 57.64 124 ASP A CA 1
ATOM 824 C C . ASP A 1 123 ? 18.364 -57.479 8.044 1.00 51.79 124 ASP A C 1
ATOM 825 O O . ASP A 1 123 ? 17.352 -57.831 8.644 1.00 47.05 124 ASP A O 1
ATOM 830 N N . ASP A 1 124 ? 19.427 -56.981 8.647 1.00 50.78 125 ASP A N 1
ATOM 831 C CA . ASP A 1 124 ? 19.406 -56.565 10.057 1.00 60.78 125 ASP A CA 1
ATOM 832 C C . ASP A 1 124 ? 19.512 -57.644 11.148 1.00 60.92 125 ASP A C 1
ATOM 833 O O . ASP A 1 124 ? 19.753 -57.306 12.331 1.00 59.06 125 ASP A O 1
ATOM 838 N N . PHE A 1 125 ? 19.362 -58.919 10.772 1.00 52.84 126 PHE A N 1
ATOM 839 C CA . PHE A 1 125 ? 19.532 -60.026 11.725 1.00 45.36 126 PHE A CA 1
ATOM 840 C C . PHE A 1 125 ? 20.950 -60.670 11.604 1.00 41.52 126 PHE A C 1
ATOM 841 O O . PHE A 1 125 ? 21.498 -60.782 10.514 1.00 33.21 126 PHE A O 1
ATOM 849 N N . GLU A 1 126 ? 21.526 -61.070 12.722 1.00 40.42 127 GLU A N 1
ATOM 850 C CA . GLU A 1 126 ? 22.822 -61.750 12.773 1.00 40.11 127 GLU A CA 1
ATOM 851 C C . GLU A 1 126 ? 22.698 -63.246 12.414 1.00 37.16 127 GLU A C 1
ATOM 852 O O . GLU A 1 126 ? 21.940 -64.011 13.035 1.00 30.37 127 GLU A O 1
ATOM 858 N N . TYR A 1 127 ? 23.392 -63.649 11.356 1.00 37.94 128 TYR A N 1
ATOM 859 C CA . TYR 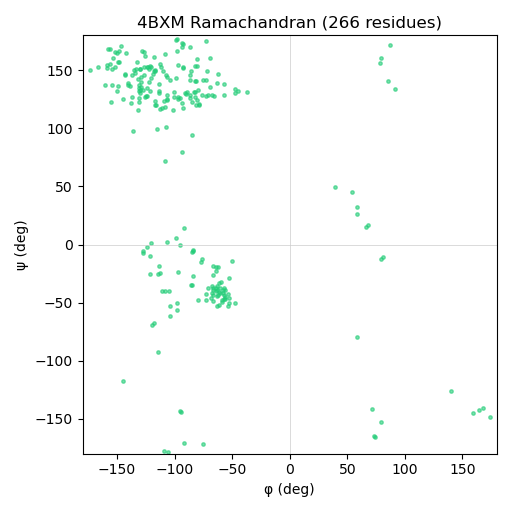A 1 127 ? 23.503 -65.059 10.996 1.00 35.00 128 TYR A CA 1
ATOM 860 C C . TYR A 1 127 ? 24.954 -65.570 11.174 1.00 35.82 128 TYR A C 1
ATOM 861 O O . TYR A 1 127 ? 25.916 -64.800 11.112 1.00 29.06 128 TYR A O 1
ATOM 870 N N . ILE A 1 128 ? 25.083 -66.884 11.379 1.00 28.43 129 ILE A N 1
ATOM 871 C CA . ILE A 1 128 ? 26.381 -67.552 11.350 1.00 25.73 129 ILE A CA 1
ATOM 872 C C . ILE A 1 128 ? 26.492 -67.919 9.951 1.00 24.63 129 ILE A C 1
ATOM 873 O O . ILE A 1 128 ? 25.506 -68.430 9.391 1.00 26.82 129 ILE A O 1
ATOM 878 N N . THR A 1 129 ? 27.627 -67.580 9.308 1.00 21.97 130 THR A N 1
ATOM 879 C CA . THR A 1 129 ? 27.754 -67.968 7.876 1.00 22.99 130 THR A CA 1
ATOM 880 C C . THR A 1 129 ? 28.935 -68.826 7.720 1.00 21.67 130 THR A C 1
ATOM 881 O O . THR A 1 129 ? 29.890 -68.655 8.464 1.00 20.84 130 THR A O 1
ATOM 885 N N . PHE A 1 130 ? 28.911 -69.685 6.718 1.00 22.84 131 PHE A N 1
ATOM 886 C CA . PHE A 1 130 ? 30.147 -70.430 6.458 1.00 25.27 131 PHE A CA 1
ATOM 887 C C . PHE A 1 130 ? 30.175 -70.891 5.042 1.00 25.28 131 PHE A C 1
ATOM 888 O O . PHE A 1 130 ? 29.127 -71.124 4.395 1.00 24.07 131 PHE A O 1
ATOM 896 N N . LEU A 1 131 ? 31.391 -71.113 4.548 1.00 22.99 132 LEU A N 1
ATOM 897 C CA . LEU A 1 131 ? 31.510 -71.757 3.264 1.00 25.12 132 LEU A CA 1
ATOM 898 C C . LEU A 1 131 ? 31.502 -73.324 3.316 1.00 25.50 132 LEU A C 1
ATOM 899 O O . LEU A 1 131 ? 32.061 -73.957 4.229 1.00 22.97 132 LEU A O 1
ATOM 904 N N . GLY A 1 132 ? 30.842 -73.921 2.328 1.00 23.32 133 GLY A N 1
ATOM 905 C CA . GLY A 1 132 ? 30.920 -75.315 2.072 1.00 23.52 133 GLY A CA 1
ATOM 906 C C . GLY A 1 132 ? 31.971 -75.640 1.032 1.00 20.74 133 GLY A C 1
ATOM 907 O O . GLY A 1 132 ? 33.056 -75.092 1.039 1.00 22.27 133 GLY A O 1
ATOM 908 N N . ASP A 1 133 ? 31.687 -76.628 0.215 1.00 22.69 134 ASP A N 1
ATOM 909 C CA . ASP A 1 133 ? 32.638 -77.109 -0.773 1.00 25.20 134 ASP A CA 1
ATOM 910 C C . ASP A 1 133 ? 32.383 -76.381 -2.111 1.00 29.24 134 ASP A C 1
ATOM 911 O O . ASP A 1 133 ? 31.333 -75.685 -2.265 1.00 24.41 134 ASP A O 1
ATOM 916 N N . LYS A 1 134 ? 33.268 -76.616 -3.105 1.00 32.09 135 LYS A N 1
ATOM 917 C CA . LYS A 1 134 ? 33.039 -76.183 -4.473 1.00 34.25 135 LYS A CA 1
ATOM 918 C C . LYS A 1 134 ? 31.826 -76.805 -5.117 1.00 38.33 135 LYS A C 1
ATOM 919 O O . LYS A 1 134 ? 31.556 -78.017 -4.915 1.00 34.04 135 LYS A O 1
ATOM 925 N N . ILE A 1 135 ? 31.187 -76.010 -5.995 1.00 38.55 136 ILE A N 1
ATOM 926 C CA . ILE A 1 135 ? 30.104 -76.487 -6.881 1.00 50.61 136 ILE A CA 1
ATOM 927 C C . ILE A 1 135 ? 30.601 -77.555 -7.865 1.00 47.19 136 ILE A C 1
ATOM 928 O O . ILE A 1 135 ? 31.699 -77.452 -8.404 1.00 43.19 136 ILE A O 1
ATOM 933 N N . LYS A 1 136 ? 29.766 -78.577 -8.047 1.00 47.95 137 LYS A N 1
ATOM 934 C CA . LYS A 1 136 ? 30.145 -79.854 -8.605 1.00 53.27 137 LYS A CA 1
ATOM 935 C C . LYS A 1 136 ? 30.953 -79.642 -9.867 1.00 64.10 137 LYS A C 1
ATOM 936 O O . LYS A 1 136 ? 32.072 -80.185 -10.036 1.00 70.19 137 LYS A O 1
ATOM 942 N N . ASP A 1 137 ? 30.422 -78.823 -10.757 1.00 60.36 138 ASP A N 1
ATOM 943 C CA . ASP A 1 137 ? 31.050 -78.755 -12.058 1.00 74.32 138 ASP A CA 1
ATOM 944 C C . ASP A 1 137 ? 31.553 -77.360 -12.447 1.00 80.79 138 ASP A C 1
ATOM 945 O O . ASP A 1 137 ? 32.122 -77.203 -13.519 1.00 81.72 138 ASP A O 1
ATOM 950 N N . SER A 1 138 ? 31.392 -76.367 -11.570 1.00 77.78 139 SER A N 1
ATOM 951 C CA . SER A 1 138 ? 32.219 -75.160 -11.649 1.00 76.70 139 SER A CA 1
ATOM 952 C C . SER A 1 138 ? 33.605 -75.563 -11.115 1.00 69.84 139 SER A C 1
ATOM 953 O O . SER A 1 138 ? 33.862 -76.750 -10.918 1.00 81.81 139 SER A O 1
ATOM 956 N N . GLY A 1 139 ? 34.522 -74.624 -10.911 1.00 61.94 140 GLY A N 1
ATOM 957 C CA . GLY A 1 139 ? 35.825 -74.992 -10.285 1.00 60.81 140 GLY A CA 1
ATOM 958 C C . GLY A 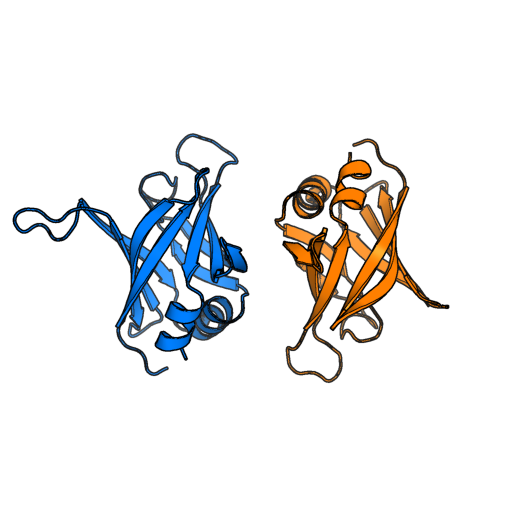1 139 ? 35.944 -74.320 -8.918 1.00 56.32 140 GLY A C 1
ATOM 959 O O . GLY A 1 139 ? 35.473 -74.816 -7.930 1.00 58.75 140 GLY A O 1
ATOM 960 N N . ASP A 1 140 ? 36.549 -73.157 -8.924 1.00 55.86 141 ASP A N 1
ATOM 961 C CA . ASP A 1 140 ? 36.618 -72.191 -7.832 1.00 56.70 141 ASP A CA 1
ATOM 962 C C . ASP A 1 140 ? 35.309 -71.765 -7.099 1.00 50.69 141 ASP A C 1
ATOM 963 O O . ASP A 1 140 ? 35.396 -71.113 -6.057 1.00 54.10 141 ASP A O 1
ATOM 968 N N . LYS A 1 141 ? 34.114 -72.047 -7.613 1.00 44.41 142 LYS A N 1
ATOM 969 C CA . LYS A 1 141 ? 32.921 -71.484 -6.947 1.00 49.62 14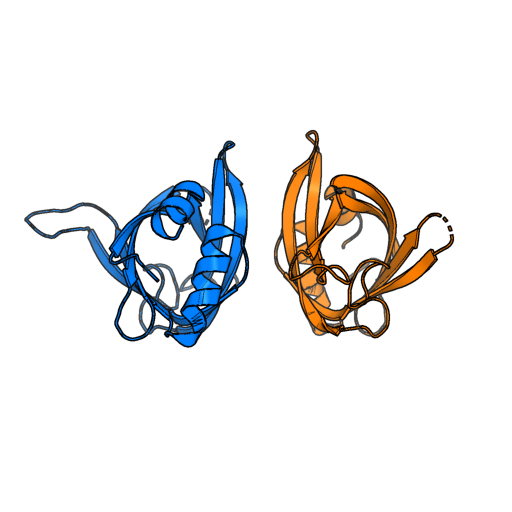2 LYS A CA 1
ATOM 970 C C . LYS A 1 141 ? 32.413 -72.366 -5.801 1.00 42.20 142 LYS A C 1
ATOM 971 O O . LYS A 1 141 ? 32.109 -73.538 -5.987 1.00 37.95 142 LYS A O 1
ATOM 977 N N . VAL A 1 142 ? 32.281 -71.766 -4.634 1.00 39.71 143 VAL A N 1
ATOM 978 C CA . VAL A 1 142 ? 31.813 -72.497 -3.474 1.00 41.41 143 VAL A CA 1
ATOM 979 C C . VAL A 1 142 ? 30.512 -71.939 -2.901 1.00 37.88 143 VAL A C 1
ATOM 980 O O . VAL A 1 142 ? 30.294 -70.768 -2.904 1.00 40.82 143 VAL A O 1
ATOM 984 N N . VAL A 1 143 ? 29.707 -72.834 -2.371 1.00 35.22 144 VAL A N 1
ATOM 985 C CA . VAL A 1 143 ? 28.433 -72.545 -1.706 1.00 37.47 144 VAL A CA 1
ATOM 986 C C . VAL A 1 143 ? 28.678 -71.874 -0.352 1.00 34.49 144 VAL A C 1
ATOM 987 O O . VAL A 1 143 ? 29.699 -72.102 0.350 1.00 34.96 144 VAL A O 1
ATOM 991 N N . GLU A 1 144 ? 27.767 -71.028 0.054 1.00 35.25 145 GLU A N 1
ATOM 992 C CA . GLU A 1 144 ? 27.887 -70.406 1.350 1.00 30.34 145 GLU A CA 1
ATOM 993 C C . GLU A 1 144 ? 26.590 -70.654 2.103 1.00 31.88 145 GLU A C 1
ATOM 994 O O . GLU A 1 144 ? 25.516 -70.682 1.499 1.00 29.18 145 GLU A O 1
ATOM 1000 N N . TYR A 1 145 ? 26.671 -70.822 3.413 1.00 26.18 146 TYR A N 1
ATOM 1001 C CA . TYR A 1 145 ? 25.502 -71.195 4.171 1.00 26.29 146 TYR A CA 1
ATOM 1002 C C . TYR A 1 145 ? 25.314 -70.154 5.244 1.00 27.14 146 TYR A C 1
ATOM 1003 O O . TYR A 1 145 ? 26.275 -69.592 5.715 1.00 27.83 146 TYR A O 1
ATOM 1012 N N . ALA A 1 146 ? 24.062 -69.964 5.669 1.00 29.01 147 ALA A N 1
ATOM 1013 C CA . ALA A 1 146 ? 23.758 -69.125 6.845 1.00 30.46 147 ALA A CA 1
ATOM 1014 C C . ALA A 1 146 ? 22.624 -69.651 7.696 1.00 27.31 147 ALA A C 1
ATOM 1015 O O . ALA A 1 146 ? 21.648 -70.281 7.216 1.00 26.76 147 ALA A O 1
ATOM 1017 N N . ILE A 1 147 ? 22.785 -69.405 8.979 1.00 26.65 148 ILE A N 1
ATOM 1018 C CA . ILE A 1 147 ? 21.849 -69.889 9.994 1.00 28.46 148 ILE A CA 1
ATOM 1019 C C . ILE A 1 147 ? 21.672 -68.792 11.018 1.00 24.55 148 ILE A C 1
ATOM 1020 O O . ILE A 1 147 ? 22.642 -68.246 11.525 1.00 25.41 148 ILE A O 1
ATOM 1025 N N . LEU A 1 148 ? 20.450 -68.556 11.447 1.00 25.45 149 LEU A N 1
ATOM 1026 C CA . LEU A 1 148 ? 20.239 -67.514 12.440 1.00 27.02 149 LEU A CA 1
ATOM 1027 C C . LEU A 1 148 ? 21.029 -67.692 13.734 1.00 24.91 149 LEU A C 1
ATOM 1028 O O . LEU A 1 148 ? 21.021 -68.704 14.399 1.00 26.25 149 LEU A O 1
ATOM 1033 N N . LEU A 1 149 ? 21.727 -66.665 14.119 1.00 26.35 150 LEU A N 1
ATOM 1034 C CA . LEU A 1 149 ? 22.627 -66.755 15.238 1.00 29.56 150 LEU A CA 1
ATOM 1035 C C . LEU A 1 149 ? 21.916 -67.052 16.546 1.00 35.31 150 LEU A C 1
ATOM 1036 O O . LEU A 1 149 ? 22.440 -67.807 17.396 1.00 26.05 150 LEU A O 1
ATOM 1041 N N . GLU A 1 150 ? 20.706 -66.487 16.705 1.00 37.53 151 GLU A N 1
ATOM 1042 C CA . GLU A 1 150 ? 19.952 -66.685 17.950 1.00 38.24 151 GLU A CA 1
ATOM 1043 C C . GLU A 1 150 ? 19.440 -68.062 18.088 1.00 34.17 151 GLU A C 1
ATOM 1044 O O . GLU A 1 150 ? 19.461 -68.572 19.165 1.00 34.94 151 GLU A O 1
ATOM 1050 N N . ASP A 1 151 ? 19.008 -68.654 16.983 1.00 34.47 152 ASP A N 1
ATOM 1051 C CA . ASP A 1 151 ? 18.607 -70.080 16.936 1.00 37.33 152 ASP A CA 1
ATOM 1052 C C . ASP A 1 151 ? 19.672 -71.030 17.461 1.00 37.23 152 ASP A C 1
ATOM 1053 O O . ASP A 1 151 ? 19.334 -71.967 18.177 1.00 35.39 152 ASP A O 1
ATOM 1058 N N . LEU A 1 152 ? 20.944 -70.781 17.086 1.00 34.10 153 LEU A N 1
ATOM 1059 C CA . LEU A 1 152 ? 22.078 -71.597 17.511 1.00 30.56 153 LEU A CA 1
ATOM 1060 C C . LEU A 1 152 ? 22.413 -71.362 18.971 1.00 31.11 153 LEU A C 1
ATOM 1061 O O . LEU A 1 152 ? 22.608 -72.310 19.730 1.00 28.97 153 LEU A O 1
ATOM 1066 N N . LYS A 1 153 ? 22.507 -70.099 19.371 1.00 33.18 154 LYS A N 1
ATOM 1067 C CA . LYS A 1 153 ? 22.821 -69.729 20.754 1.00 34.15 154 LYS A CA 1
ATOM 1068 C C . LYS A 1 153 ? 21.824 -70.329 21.762 1.00 32.09 154 LYS A C 1
ATOM 1069 O O . LYS A 1 153 ? 22.235 -70.806 22.808 1.00 38.07 154 LYS A O 1
ATOM 1075 N N . LYS A 1 154 ? 20.543 -70.280 21.452 1.00 32.77 155 LYS A N 1
ATOM 1076 C CA . LYS A 1 154 ? 19.579 -70.843 22.344 1.00 37.54 155 LYS A CA 1
ATOM 1077 C C . LYS A 1 154 ? 19.647 -72.362 22.491 1.00 37.33 155 LYS A C 1
ATOM 1078 O O . LYS A 1 154 ? 19.301 -72.861 23.498 1.00 42.54 155 LYS A O 1
ATOM 1084 N N . ASN A 1 155 ? 20.139 -73.087 21.510 1.00 36.94 156 ASN A N 1
ATOM 1085 C CA . ASN A 1 155 ? 20.173 -74.541 21.568 1.00 33.93 156 ASN A CA 1
ATOM 1086 C C . ASN A 1 155 ? 21.487 -75.065 22.006 1.00 38.64 156 ASN A C 1
ATOM 1087 O O . ASN A 1 155 ? 21.581 -76.172 22.519 1.00 44.72 156 ASN A O 1
ATOM 1092 N N . LEU A 1 156 ? 22.523 -74.277 21.813 1.00 40.84 157 LEU A N 1
ATOM 1093 C CA . LEU A 1 156 ? 23.866 -74.710 22.138 1.00 42.44 157 LEU A CA 1
ATOM 1094 C C . LEU A 1 156 ? 24.325 -73.973 23.414 1.00 52.44 157 LEU A C 1
ATOM 1095 O O . LEU A 1 156 ? 25.421 -74.202 23.848 1.00 46.76 157 LEU A O 1
ATOM 1100 N N . LYS A 1 157 ? 23.449 -73.140 24.014 1.00 68.69 158 LYS A N 1
ATOM 1101 C CA . LYS A 1 157 ? 23.767 -72.141 25.081 1.00 75.46 158 LYS A CA 1
ATOM 1102 C C . LYS A 1 157 ? 25.227 -71.701 25.140 1.00 78.29 158 LYS A C 1
ATOM 1103 O O . LYS A 1 157 ? 25.627 -70.800 24.405 1.00 75.35 158 LYS A O 1
ATOM 1109 N N . ILE B 1 17 ? 50.356 -58.236 -10.972 1.00 40.82 18 ILE B N 1
ATOM 1110 C CA . ILE B 1 17 ? 49.795 -57.252 -10.000 1.00 40.13 18 ILE B CA 1
ATOM 1111 C C . ILE B 1 17 ? 50.515 -55.897 -10.036 1.00 36.04 18 ILE B C 1
ATOM 1112 O O . ILE B 1 17 ? 51.717 -55.808 -10.236 1.00 34.87 18 ILE B O 1
ATOM 1117 N N . GLU B 1 18 ? 49.795 -54.812 -9.827 1.00 34.04 19 GLU B N 1
ATOM 1118 C CA . GLU B 1 18 ? 50.317 -53.498 -10.287 1.00 34.78 19 GLU B CA 1
ATOM 1119 C C . GLU B 1 18 ? 50.687 -52.519 -9.217 1.00 30.36 19 GLU B C 1
ATOM 1120 O O . GLU B 1 18 ? 51.473 -51.609 -9.470 1.00 27.77 19 GLU B O 1
ATOM 1126 N N . PHE B 1 19 ? 50.110 -52.623 -8.028 1.00 30.27 20 PHE B N 1
ATOM 1127 C CA . PHE B 1 19 ? 50.470 -51.697 -6.940 1.00 25.60 20 PHE B CA 1
ATOM 1128 C C . PHE B 1 19 ? 51.918 -51.923 -6.406 1.00 25.58 20 PHE B C 1
ATOM 1129 O O . PHE B 1 19 ? 52.534 -52.972 -6.587 1.00 28.36 20 PHE B O 1
ATOM 1137 N N . SER B 1 20 ? 52.396 -50.890 -5.761 1.00 25.35 21 SER B N 1
ATOM 1138 C CA . SER B 1 20 ? 53.712 -50.721 -5.237 1.00 27.92 21 SER B CA 1
ATOM 1139 C C . SER B 1 20 ? 53.651 -50.571 -3.753 1.00 24.51 21 SER B C 1
ATOM 1140 O O . SER B 1 20 ? 54.151 -51.440 -3.002 1.00 21.23 21 SER B O 1
ATOM 1143 N N . GLU B 1 21 ? 53.076 -49.442 -3.310 1.00 24.98 22 GLU B N 1
ATOM 1144 C CA . GLU B 1 21 ? 52.909 -49.148 -1.909 1.00 25.58 22 GLU B CA 1
ATOM 1145 C C . GLU B 1 21 ? 51.848 -48.101 -1.671 1.00 26.61 22 GLU B C 1
ATOM 1146 O O . GLU B 1 21 ? 51.818 -47.131 -2.400 1.00 25.59 22 GLU B O 1
ATOM 1152 N N . PHE B 1 22 ? 50.984 -48.297 -0.656 1.00 29.16 23 PHE B N 1
ATOM 1153 C CA . PHE B 1 22 ? 49.894 -47.354 -0.373 1.00 26.78 23 PHE B CA 1
ATOM 1154 C C . PHE B 1 22 ? 49.571 -47.408 1.086 1.00 29.67 23 PHE B C 1
ATOM 1155 O O . PHE B 1 22 ? 50.007 -48.327 1.792 1.00 29.72 23 PHE B O 1
ATOM 1163 N N . THR B 1 23 ? 48.826 -46.410 1.542 1.00 28.27 24 THR B N 1
ATOM 1164 C CA . THR B 1 23 ? 48.674 -46.142 2.959 1.00 32.20 24 THR B CA 1
ATOM 1165 C C . THR B 1 23 ? 47.172 -46.018 3.201 1.00 35.56 24 THR B C 1
ATOM 1166 O O . THR B 1 23 ? 46.457 -45.414 2.392 1.00 31.36 24 THR B O 1
ATOM 1170 N N . VAL B 1 24 ? 46.662 -46.683 4.229 1.00 32.55 25 VAL B N 1
ATOM 1171 C CA . VAL B 1 24 ? 45.197 -46.610 4.517 1.00 32.10 25 VAL B CA 1
ATOM 1172 C C . VAL B 1 24 ? 45.032 -46.418 6.001 1.00 28.34 25 VAL B C 1
ATOM 1173 O O . VAL B 1 24 ? 45.883 -46.820 6.800 1.00 30.12 25 VAL B O 1
ATOM 1177 N N . LYS B 1 25 ? 43.960 -45.744 6.370 1.00 30.81 26 LYS B N 1
ATOM 1178 C CA . LYS B 1 25 ? 43.624 -45.598 7.767 1.00 31.59 26 LYS B CA 1
ATOM 1179 C C . LYS B 1 25 ? 43.102 -46.871 8.351 1.00 27.22 26 LYS B C 1
ATOM 1180 O O . LYS B 1 25 ? 42.410 -47.620 7.705 1.00 30.01 26 LYS B O 1
ATOM 1186 N N . ILE B 1 26 ? 43.462 -47.158 9.580 1.00 29.49 27 ILE B N 1
ATOM 1187 C CA . ILE B 1 26 ? 43.002 -48.370 10.145 1.00 30.68 27 ILE B CA 1
ATOM 1188 C C . ILE B 1 26 ? 42.380 -48.091 11.516 1.00 31.46 27 ILE B C 1
ATOM 1189 O O . ILE B 1 26 ? 42.884 -47.288 12.268 1.00 30.21 27 ILE B O 1
ATOM 1194 N N . LYS B 1 27 ? 41.275 -48.770 11.783 1.00 29.71 28 LYS B N 1
ATOM 1195 C CA . LYS B 1 27 ? 40.560 -48.638 13.066 1.00 29.57 28 LYS B CA 1
ATOM 1196 C C . LYS B 1 27 ? 40.722 -49.924 13.849 1.00 27.75 28 LYS B C 1
ATOM 1197 O O . LYS B 1 27 ? 40.916 -51.005 13.238 1.00 29.94 28 LYS B O 1
ATOM 1203 N N . ASN B 1 28 ? 40.727 -49.835 15.173 1.00 26.05 29 ASN B N 1
ATOM 1204 C CA . ASN B 1 28 ? 40.622 -51.030 16.046 1.00 36.91 29 ASN B CA 1
ATOM 1205 C C . ASN B 1 28 ? 39.470 -50.916 17.088 1.00 46.90 29 ASN B C 1
ATOM 1206 O O . ASN B 1 28 ? 38.924 -49.817 17.311 1.00 42.63 29 ASN B O 1
ATOM 1211 N N . LYS B 1 29 ? 39.115 -52.044 17.700 1.00 43.04 30 LYS B N 1
ATOM 1212 C CA . LYS B 1 29 ? 37.939 -52.091 18.564 1.00 48.74 30 LYS B CA 1
ATOM 1213 C C . LYS B 1 29 ? 38.434 -52.023 19.995 1.00 57.05 30 LYS B C 1
ATOM 1214 O O . LYS B 1 29 ? 39.128 -52.936 20.478 1.00 41.96 30 LYS B O 1
ATOM 1220 N N . ASN B 1 30 ? 38.047 -50.917 20.649 1.00 69.14 31 ASN B N 1
ATOM 1221 C CA . ASN B 1 30 ? 38.687 -50.418 21.871 1.00 71.84 31 ASN B CA 1
ATOM 1222 C C . ASN B 1 30 ? 38.265 -51.154 23.155 1.00 72.61 31 ASN B C 1
ATOM 1223 O O . ASN B 1 30 ? 37.408 -52.042 23.110 1.00 75.75 31 ASN B O 1
ATOM 1228 N N . ASN B 1 33 ? 34.430 -51.482 23.333 1.00 67.54 34 ASN B N 1
ATOM 1229 C CA . ASN B 1 33 ? 33.641 -52.233 22.339 1.00 65.04 34 ASN B CA 1
ATOM 1230 C C . ASN B 1 33 ? 33.131 -51.389 21.167 1.00 63.05 34 ASN B C 1
ATOM 1231 O O . ASN B 1 33 ? 32.277 -51.832 20.383 1.00 62.04 34 ASN B O 1
ATOM 1236 N N . ASN B 1 34 ? 33.685 -50.189 21.017 1.00 57.07 35 ASN B N 1
ATOM 1237 C CA . ASN B 1 34 ? 33.480 -49.384 19.795 1.00 55.66 35 ASN B CA 1
ATOM 1238 C C . ASN B 1 34 ? 34.717 -49.271 18.869 1.00 46.32 35 ASN B C 1
ATOM 1239 O O . ASN B 1 34 ? 35.866 -49.472 19.256 1.00 44.81 35 ASN B O 1
ATOM 1244 N N . TRP B 1 35 ? 34.471 -48.857 17.648 1.00 46.25 36 TRP B N 1
ATOM 1245 C CA . TRP B 1 35 ? 35.560 -48.696 16.700 1.00 47.99 36 TRP B CA 1
ATOM 1246 C C . TRP B 1 35 ? 36.208 -47.336 16.863 1.00 47.20 36 TRP B C 1
ATOM 1247 O O . TRP B 1 35 ? 35.541 -46.321 16.771 1.00 54.88 36 TRP B O 1
ATOM 1258 N N . ALA B 1 36 ? 37.509 -47.349 17.117 1.00 41.50 37 ALA B N 1
ATOM 1259 C CA . ALA B 1 36 ? 38.340 -46.171 17.299 1.00 41.97 37 ALA B CA 1
ATOM 1260 C C . ALA B 1 36 ? 39.418 -46.101 16.206 1.00 46.59 37 ALA B C 1
ATOM 1261 O O . ALA B 1 36 ? 39.875 -47.142 15.724 1.00 39.01 37 ALA B O 1
ATOM 1263 N N . ASP B 1 37 ? 39.822 -44.866 15.871 1.00 41.87 38 ASP B N 1
ATOM 1264 C CA . ASP B 1 37 ? 40.830 -44.575 14.882 1.00 44.75 38 ASP B CA 1
ATOM 1265 C C . ASP B 1 37 ? 42.091 -45.082 15.485 1.00 44.37 38 ASP B C 1
ATOM 1266 O O . ASP B 1 37 ? 42.362 -44.785 16.623 1.00 38.13 38 ASP B O 1
ATOM 1271 N N . LEU B 1 38 ? 42.847 -45.898 14.770 1.00 38.23 39 LEU B N 1
ATOM 1272 C CA . LEU B 1 38 ? 44.095 -46.353 15.342 1.00 35.72 39 LEU B CA 1
ATOM 1273 C C . LEU B 1 38 ? 45.290 -45.618 14.725 1.00 37.18 39 LEU B C 1
ATOM 1274 O O . LEU B 1 38 ? 46.190 -45.152 15.439 1.00 31.39 39 LEU B O 1
ATOM 1279 N N . GLY B 1 39 ? 45.348 -45.630 13.397 1.00 37.00 40 GLY B N 1
ATOM 1280 C CA . GLY B 1 39 ? 46.497 -45.040 12.703 1.00 33.43 40 GLY B CA 1
ATOM 1281 C C . GLY B 1 39 ? 46.517 -45.395 11.261 1.00 31.04 40 GLY B C 1
ATOM 1282 O O . GLY B 1 39 ? 45.474 -45.449 10.607 1.00 28.81 40 GLY B O 1
ATOM 1283 N N . ASP B 1 40 ? 47.719 -45.664 10.739 1.00 28.20 41 ASP B N 1
ATOM 1284 C CA . ASP B 1 40 ? 47.842 -45.912 9.335 1.00 29.89 41 ASP B CA 1
ATOM 1285 C C . ASP B 1 40 ? 48.470 -47.296 9.054 1.00 24.81 41 ASP B C 1
ATOM 1286 O O . ASP B 1 40 ? 49.393 -47.641 9.678 1.00 25.17 41 ASP B O 1
ATOM 1291 N N . LEU B 1 41 ? 47.972 -48.001 8.067 1.00 25.34 42 LEU B N 1
ATOM 1292 C CA . LEU B 1 41 ? 48.567 -49.214 7.640 1.00 24.26 42 LEU B CA 1
ATOM 1293 C C . LEU B 1 41 ? 49.183 -48.928 6.294 1.00 25.80 42 LEU B C 1
ATOM 1294 O O . LEU B 1 41 ? 48.467 -48.462 5.375 1.00 23.22 42 LEU B O 1
ATOM 1299 N N . VAL B 1 42 ? 50.481 -49.184 6.187 1.00 22.71 43 VAL B N 1
ATOM 1300 C CA . VAL B 1 42 ? 51.226 -49.090 4.925 1.00 22.36 43 VAL B CA 1
ATOM 1301 C C . VAL B 1 42 ? 51.322 -50.518 4.306 1.00 22.63 43 VAL B C 1
ATOM 1302 O O . VAL B 1 42 ? 51.699 -51.423 4.994 1.00 24.07 43 VAL B O 1
ATOM 1306 N N . VAL B 1 43 ? 50.926 -50.690 3.051 1.00 19.50 44 VAL B N 1
ATOM 1307 C CA . VAL B 1 43 ? 50.909 -51.919 2.350 1.00 22.02 44 VAL B CA 1
ATOM 1308 C C . VAL B 1 43 ? 51.861 -51.849 1.153 1.00 23.53 44 VAL B C 1
ATOM 1309 O O . VAL B 1 43 ? 51.772 -50.937 0.349 1.00 25.03 44 VAL B O 1
ATOM 1313 N N . ARG B 1 44 ? 52.864 -52.739 1.152 1.00 24.00 45 ARG B N 1
ATOM 1314 C CA . ARG B 1 44 ? 53.965 -52.720 0.175 1.00 24.81 45 ARG B CA 1
ATOM 1315 C C . ARG B 1 44 ? 54.095 -54.023 -0.504 1.00 23.04 45 ARG B C 1
ATOM 1316 O O . ARG B 1 44 ? 54.266 -55.078 0.158 1.00 21.63 45 ARG B O 1
ATOM 1324 N N . LYS B 1 45 ? 54.098 -53.968 -1.837 1.00 20.43 46 LYS B N 1
ATOM 1325 C CA . LYS B 1 45 ? 54.421 -55.165 -2.603 1.00 22.71 46 LYS B CA 1
ATOM 1326 C C . LYS B 1 45 ? 55.919 -55.377 -2.708 1.00 23.89 46 LYS B C 1
ATOM 1327 O O . LYS B 1 45 ? 56.657 -54.494 -3.252 1.00 23.66 46 LYS B O 1
ATOM 1333 N N . GLU B 1 46 ? 56.373 -56.541 -2.194 1.00 24.59 47 GLU B N 1
ATOM 1334 C CA . GLU B 1 46 ? 57.776 -56.890 -2.190 1.00 22.44 47 GLU B CA 1
ATOM 1335 C C . GLU B 1 46 ? 58.106 -57.936 -3.225 1.00 24.93 47 GLU B C 1
ATOM 1336 O O . GLU B 1 46 ? 57.244 -58.371 -3.985 1.00 21.30 47 GLU B O 1
ATOM 1342 N N . GLU B 1 47 ? 59.388 -58.338 -3.269 1.00 21.89 48 GLU B N 1
ATOM 1343 C CA . GLU B 1 47 ? 59.795 -59.364 -4.222 1.00 26.79 48 GLU B CA 1
ATOM 1344 C C . GLU B 1 47 ? 58.980 -60.641 -4.020 1.00 25.37 48 GLU B C 1
ATOM 1345 O O . GLU B 1 47 ? 58.477 -61.264 -4.985 1.00 22.40 48 GLU B O 1
ATOM 1351 N N . ASP B 1 48 ? 58.866 -61.055 -2.766 1.00 24.28 49 ASP B N 1
ATOM 1352 C CA . ASP B 1 48 ? 58.132 -62.256 -2.413 1.00 26.93 49 ASP B CA 1
ATOM 1353 C C . ASP B 1 48 ? 56.966 -61.817 -1.597 1.00 24.23 49 ASP B C 1
ATOM 1354 O O . ASP B 1 48 ? 57.126 -61.565 -0.437 1.00 29.42 49 ASP B O 1
ATOM 1359 N N . GLY B 1 49 ? 55.795 -61.709 -2.191 1.00 24.00 50 GLY B N 1
ATOM 1360 C CA . GLY B 1 49 ? 54.640 -61.228 -1.456 1.00 23.53 50 GLY B CA 1
ATOM 1361 C C . GLY B 1 49 ? 54.508 -59.772 -1.040 1.00 22.65 50 GLY B C 1
ATOM 1362 O O . GLY B 1 49 ? 54.813 -58.829 -1.813 1.00 20.36 50 GLY B O 1
ATOM 1363 N N . ILE B 1 50 ? 53.967 -59.600 0.181 1.00 21.27 51 ILE B N 1
ATOM 1364 C CA . ILE B 1 50 ? 53.470 -58.338 0.690 1.00 21.91 51 ILE B CA 1
ATOM 1365 C C . ILE B 1 50 ? 53.872 -58.182 2.150 1.00 24.30 51 ILE B C 1
ATOM 1366 O O . ILE B 1 50 ? 53.806 -59.157 2.963 1.00 25.88 51 ILE B O 1
ATOM 1371 N N . GLU B 1 51 ? 54.327 -56.985 2.530 1.00 24.78 52 GLU B N 1
ATOM 1372 C CA . GLU B 1 51 ? 54.494 -56.684 3.952 1.00 26.18 52 GLU B CA 1
ATOM 1373 C C . GLU B 1 51 ? 53.594 -55.460 4.301 1.00 25.95 52 GLU B C 1
ATOM 1374 O O . GLU B 1 51 ? 53.494 -54.504 3.511 1.00 21.98 52 GLU B O 1
ATOM 1380 N N . THR B 1 52 ? 52.997 -55.462 5.496 1.00 21.44 53 THR B N 1
ATOM 1381 C CA . THR B 1 52 ? 52.267 -54.293 5.958 1.00 24.07 53 THR B CA 1
ATOM 1382 C C . THR B 1 52 ? 52.926 -53.757 7.205 1.00 23.29 53 THR B C 1
ATOM 1383 O O . THR B 1 52 ? 53.527 -54.496 7.934 1.00 24.50 53 THR B O 1
ATOM 1387 N N . GLY B 1 53 ? 52.841 -52.461 7.417 1.00 22.96 54 GLY B N 1
ATOM 1388 C CA . GLY B 1 53 ? 53.467 -51.817 8.556 1.00 27.81 54 GLY B CA 1
ATOM 1389 C C . GLY B 1 53 ? 52.427 -50.898 9.223 1.00 28.82 54 GLY B C 1
ATOM 1390 O O . GLY B 1 53 ? 51.638 -50.275 8.544 1.00 28.05 54 GLY B O 1
ATOM 1391 N N . LEU B 1 54 ? 52.440 -50.816 10.549 1.00 26.27 55 LEU B N 1
ATOM 1392 C CA . LEU B 1 54 ? 51.488 -49.968 11.254 1.00 29.86 55 LEU B CA 1
ATOM 1393 C C . LEU B 1 54 ? 52.147 -48.736 11.796 1.00 30.62 55 LEU B C 1
ATOM 1394 O O . LEU B 1 54 ? 53.192 -48.864 12.443 1.00 31.05 55 LEU B O 1
ATOM 1399 N N . ASN B 1 55 ? 51.550 -47.567 11.495 1.00 32.84 56 ASN B N 1
ATOM 1400 C CA . ASN B 1 55 ? 51.977 -46.228 12.057 1.00 37.49 56 ASN B CA 1
ATOM 1401 C C . ASN B 1 55 ? 50.900 -45.635 12.994 1.00 37.68 56 ASN B C 1
ATOM 1402 O O . ASN B 1 55 ? 49.806 -45.328 12.553 1.00 41.30 56 ASN B O 1
ATOM 1407 N N . VAL B 1 56 ? 51.253 -45.477 14.261 1.00 43.64 57 VAL B N 1
ATOM 1408 C CA . VAL B 1 56 ? 50.405 -44.883 15.312 1.00 48.28 57 VAL B CA 1
ATOM 1409 C C . VAL B 1 56 ? 51.077 -43.636 15.972 1.00 48.14 57 VAL B C 1
ATOM 1410 O O . VAL B 1 56 ? 52.229 -43.690 16.313 1.00 45.13 57 VAL B O 1
ATOM 1414 N N . GLY B 1 57 ? 50.361 -42.528 16.129 1.00 53.02 58 GLY B N 1
ATOM 1415 C CA . GLY B 1 57 ? 50.830 -41.382 16.951 1.00 54.50 58 GLY B CA 1
ATOM 1416 C C . GLY B 1 57 ? 52.150 -40.799 16.502 1.00 50.34 58 GLY B C 1
ATOM 1417 O O . GLY B 1 57 ? 52.215 -39.670 16.066 1.00 52.23 58 GLY B O 1
ATOM 1418 N N . GLY B 1 66 ? 56.318 -41.735 16.899 1.00 51.78 67 GLY B N 1
ATOM 1419 C CA . GLY B 1 66 ? 55.335 -42.564 17.584 1.00 56.43 67 GLY B CA 1
ATOM 1420 C C . GLY B 1 66 ? 55.698 -44.037 17.517 1.00 57.99 67 GLY B C 1
ATOM 1421 O O . GLY B 1 66 ? 56.784 -44.428 17.920 1.00 63.38 67 GLY B O 1
ATOM 1422 N N . TYR B 1 67 ? 54.783 -44.873 17.045 1.00 52.66 68 TYR B N 1
ATOM 1423 C CA . TYR B 1 67 ? 55.055 -46.307 16.923 1.00 51.85 68 TYR B CA 1
ATOM 1424 C C . TYR B 1 67 ? 55.069 -46.708 15.451 1.00 48.41 68 TYR B C 1
ATOM 1425 O O . TYR B 1 67 ? 54.124 -46.354 14.713 1.00 53.44 68 TYR B O 1
ATOM 1434 N N . THR B 1 68 ? 56.114 -47.430 15.022 1.00 51.00 69 THR B N 1
ATOM 1435 C CA . THR B 1 68 ? 56.249 -47.897 13.586 1.00 50.52 69 THR B CA 1
ATOM 1436 C C . THR B 1 68 ? 56.907 -49.259 13.416 1.00 51.80 69 THR B C 1
ATOM 1437 O O . THR B 1 68 ? 58.010 -49.499 13.901 1.00 49.67 69 THR B O 1
ATOM 1441 N N . ALA B 1 69 ? 56.220 -50.159 12.718 1.00 46.70 70 ALA B N 1
ATOM 1442 C CA . ALA B 1 69 ? 56.601 -51.558 12.809 1.00 38.02 70 ALA B CA 1
ATOM 1443 C C . ALA B 1 69 ? 55.814 -52.391 11.836 1.00 32.67 70 ALA B C 1
ATOM 1444 O O . ALA B 1 69 ? 54.610 -52.132 11.586 1.00 25.87 70 ALA B O 1
ATOM 1446 N N . THR B 1 70 ? 56.466 -53.463 11.409 1.00 26.78 71 THR B N 1
ATOM 1447 C CA . THR B 1 70 ? 55.785 -54.532 10.720 1.00 28.39 71 THR B CA 1
ATOM 1448 C C . THR B 1 70 ? 54.521 -54.934 11.469 1.00 25.27 71 THR B C 1
ATOM 1449 O O . THR B 1 70 ? 54.548 -55.130 12.670 1.00 23.36 71 THR B O 1
ATOM 1453 N N . PHE B 1 71 ? 53.440 -55.076 10.724 1.00 23.28 72 PHE B N 1
ATOM 1454 C CA . PHE B 1 71 ? 52.158 -55.461 11.257 1.00 24.31 72 PHE B CA 1
ATOM 1455 C C . PHE B 1 71 ? 51.968 -56.907 10.888 1.00 26.37 72 PHE B C 1
ATOM 1456 O O . PHE B 1 71 ? 51.842 -57.774 11.787 1.00 25.26 72 PHE B O 1
ATOM 1464 N N . PHE B 1 72 ? 51.944 -57.201 9.585 1.00 23.03 73 PHE B N 1
ATOM 1465 C CA . PHE B 1 72 ? 52.072 -58.597 9.148 1.00 23.88 73 PHE B CA 1
ATOM 1466 C C . PHE B 1 72 ? 52.632 -58.705 7.791 1.00 22.27 73 PHE B C 1
ATOM 1467 O O . PHE B 1 72 ? 52.592 -57.717 7.074 1.00 22.19 73 PHE B O 1
ATOM 1475 N N . SER B 1 73 ? 53.172 -59.904 7.441 1.00 20.72 74 SER B N 1
ATOM 1476 C CA . SER B 1 73 ? 53.628 -60.169 6.117 1.00 21.97 74 SER B CA 1
ATOM 1477 C C . SER B 1 73 ? 53.035 -61.453 5.549 1.00 21.62 74 SER B C 1
ATOM 1478 O O . SER B 1 73 ? 52.488 -62.305 6.237 1.00 20.34 74 SER B O 1
ATOM 1481 N N . LEU B 1 74 ? 53.200 -61.599 4.267 1.00 20.76 75 LEU B N 1
ATOM 1482 C CA . LEU B 1 74 ? 52.712 -62.771 3.596 1.00 21.82 75 LEU B CA 1
ATOM 1483 C C . LEU B 1 74 ? 53.529 -62.991 2.364 1.00 22.67 75 LEU B C 1
ATOM 1484 O O . LEU B 1 74 ? 54.029 -62.043 1.734 1.00 21.11 75 LEU B O 1
ATOM 1489 N N . GLU B 1 75 ? 53.627 -64.245 1.988 1.00 23.14 76 GLU B N 1
ATOM 1490 C CA . GLU B 1 75 ? 54.407 -64.645 0.850 1.00 26.20 76 GLU B CA 1
ATOM 1491 C C . GLU B 1 75 ? 53.662 -64.591 -0.463 1.00 24.47 76 GLU B C 1
ATOM 1492 O O . GLU B 1 75 ? 52.430 -64.488 -0.508 1.00 22.59 76 GLU B O 1
ATOM 1498 N N . GLU B 1 76 ? 54.441 -64.758 -1.546 1.00 24.85 77 GLU B N 1
ATOM 1499 C CA . GLU B 1 76 ? 53.847 -64.593 -2.896 1.00 26.97 77 GLU B CA 1
ATOM 1500 C C . GLU B 1 76 ? 52.645 -65.505 -3.157 1.00 27.13 77 GLU B C 1
ATOM 1501 O O . GLU B 1 76 ? 51.633 -65.088 -3.746 1.00 25.29 77 GLU B O 1
ATOM 1507 N N . SER B 1 77 ? 52.716 -66.741 -2.674 1.00 27.32 78 SER B N 1
ATOM 1508 C CA . SER B 1 77 ? 51.625 -67.723 -2.894 1.00 28.36 78 SER B CA 1
ATOM 1509 C C . SER B 1 77 ? 50.252 -67.388 -2.263 1.00 28.66 78 SER B C 1
ATOM 1510 O O . SER B 1 77 ? 49.203 -67.893 -2.709 1.00 26.09 78 SER B O 1
ATOM 1513 N N . GLU B 1 78 ? 50.253 -66.490 -1.273 1.00 27.62 79 GLU B N 1
ATOM 1514 C CA . GLU B 1 78 ? 49.049 -65.975 -0.670 1.00 25.88 79 GLU B CA 1
ATOM 1515 C C . GLU B 1 78 ? 48.599 -64.604 -1.188 1.00 24.04 79 GLU B C 1
ATOM 1516 O O . GLU B 1 78 ? 47.687 -64.021 -0.619 1.00 23.65 79 GLU B O 1
ATOM 1522 N N . VAL B 1 79 ? 49.259 -64.054 -2.204 1.00 25.96 80 VAL B N 1
ATOM 1523 C CA . VAL B 1 79 ? 48.976 -62.665 -2.608 1.00 26.03 80 VAL B CA 1
ATOM 1524 C C . VAL B 1 79 ? 47.538 -62.567 -3.198 1.00 27.22 80 VAL B C 1
ATOM 1525 O O . VAL B 1 79 ? 46.775 -61.688 -2.856 1.00 27.42 80 VAL B O 1
ATOM 1529 N N . ASN B 1 80 ? 47.152 -63.533 -3.994 1.00 29.10 81 ASN B N 1
ATOM 1530 C CA . ASN B 1 80 ? 45.776 -63.533 -4.577 1.00 30.14 81 ASN B CA 1
ATOM 1531 C C . ASN B 1 80 ? 44.675 -63.714 -3.535 1.00 27.38 81 ASN B C 1
ATOM 1532 O O . ASN B 1 80 ? 43.691 -63.030 -3.546 1.00 25.07 81 ASN B O 1
ATOM 1537 N N . ASN B 1 81 ? 44.940 -64.562 -2.536 1.00 25.18 82 ASN B N 1
ATOM 1538 C CA . ASN B 1 81 ? 44.007 -64.715 -1.385 1.00 24.31 82 ASN B CA 1
ATOM 1539 C C . ASN B 1 81 ? 43.835 -63.421 -0.613 1.00 25.04 82 ASN B C 1
ATOM 1540 O O . ASN B 1 81 ? 42.769 -63.096 -0.154 1.00 25.14 82 ASN B O 1
ATOM 1545 N N . PHE B 1 82 ? 44.935 -62.712 -0.430 1.00 25.61 83 PHE B N 1
ATOM 1546 C CA . PHE B 1 82 ? 44.913 -61.443 0.265 1.00 24.39 83 PHE B CA 1
ATOM 1547 C C . PHE B 1 82 ? 44.084 -60.402 -0.465 1.00 24.57 83 PHE B C 1
ATOM 1548 O O . PHE B 1 82 ? 43.239 -59.762 0.117 1.00 24.91 83 PHE B O 1
ATOM 1556 N N . ILE B 1 83 ? 44.397 -60.213 -1.740 1.00 25.95 84 ILE B N 1
ATOM 1557 C CA . ILE B 1 83 ? 43.707 -59.218 -2.571 1.00 31.11 84 ILE B CA 1
ATOM 1558 C C . ILE B 1 83 ? 42.204 -59.465 -2.504 1.00 31.87 84 ILE B C 1
ATOM 1559 O O . ILE B 1 83 ? 41.419 -58.551 -2.173 1.00 29.84 84 ILE B O 1
ATOM 1564 N N . LYS B 1 84 ? 41.833 -60.711 -2.790 1.00 32.31 85 LYS B N 1
ATOM 1565 C CA . LYS B 1 84 ? 40.451 -61.136 -2.654 1.00 34.17 85 LYS B CA 1
ATOM 1566 C C . LYS B 1 84 ? 39.902 -60.973 -1.277 1.00 31.24 85 LYS B C 1
ATOM 1567 O O . LYS B 1 84 ? 38.781 -60.433 -1.143 1.00 32.14 85 LYS B O 1
ATOM 1573 N N . ALA B 1 85 ? 40.646 -61.423 -0.240 1.00 24.48 86 ALA B N 1
ATOM 1574 C CA . ALA B 1 85 ? 40.158 -61.268 1.147 1.00 24.39 86 ALA B CA 1
ATOM 1575 C C . ALA B 1 85 ? 39.903 -59.780 1.473 1.00 23.96 86 ALA B C 1
ATOM 1576 O O . ALA B 1 85 ? 38.905 -59.389 2.128 1.00 22.58 86 ALA B O 1
ATOM 1578 N N . MET B 1 86 ? 40.818 -58.941 1.023 1.00 25.42 87 MET B N 1
ATOM 1579 C CA . MET B 1 86 ? 40.782 -57.536 1.442 1.00 27.31 87 MET B CA 1
ATOM 1580 C C . MET B 1 86 ? 39.850 -56.683 0.601 1.00 28.61 87 MET B C 1
ATOM 1581 O O . MET B 1 86 ? 39.698 -55.508 0.863 1.00 31.74 87 MET B O 1
ATOM 1586 N N . THR B 1 87 ? 39.297 -57.255 -0.460 1.00 29.94 88 THR B N 1
ATOM 1587 C CA . THR B 1 87 ? 38.292 -56.572 -1.271 1.00 31.59 88 THR B CA 1
ATOM 1588 C C . THR B 1 87 ? 36.886 -57.222 -1.232 1.00 35.54 88 THR B C 1
ATOM 1589 O O . THR B 1 87 ? 35.905 -56.559 -1.476 1.00 33.52 88 THR B O 1
ATOM 1593 N N . GLU B 1 88 ? 36.813 -58.516 -0.958 1.00 35.53 89 GLU B N 1
ATOM 1594 C CA . GLU B 1 88 ? 35.559 -59.232 -1.005 1.00 36.01 89 GLU B CA 1
ATOM 1595 C C . GLU B 1 88 ? 35.218 -60.019 0.255 1.00 32.71 89 GLU B C 1
ATOM 1596 O O . GLU B 1 88 ? 34.131 -60.559 0.352 1.00 28.66 89 GLU B O 1
ATOM 1602 N N . GLY B 1 89 ? 36.114 -60.123 1.227 1.00 30.90 90 GLY B N 1
ATOM 1603 C CA . GLY B 1 89 ? 35.790 -60.929 2.411 1.00 29.60 90 GLY B CA 1
ATOM 1604 C C . GLY B 1 89 ? 36.331 -62.279 2.030 1.00 30.09 90 GLY B C 1
ATOM 1605 O O . GLY B 1 89 ? 36.215 -62.640 0.894 1.00 27.44 90 GLY B O 1
ATOM 1606 N N . GLY B 1 90 ? 37.060 -62.957 2.929 1.00 27.35 91 GLY B N 1
ATOM 1607 C CA . GLY B 1 90 ? 37.651 -64.232 2.552 1.00 25.22 91 GLY B CA 1
ATOM 1608 C C . GLY B 1 90 ? 38.695 -64.536 3.588 1.00 27.56 91 GLY B C 1
ATOM 1609 O O . GLY B 1 90 ? 38.482 -64.237 4.766 1.00 25.35 91 GLY B O 1
ATOM 1610 N N . SER B 1 91 ? 39.814 -65.119 3.163 1.00 26.74 92 SER B N 1
ATOM 1611 C CA . SER B 1 91 ? 40.916 -65.314 4.095 1.00 27.39 92 SER B CA 1
ATOM 1612 C C . SER B 1 91 ? 42.245 -65.429 3.400 1.00 25.97 92 SER B C 1
ATOM 1613 O O . SER B 1 91 ? 42.339 -65.526 2.172 1.00 25.63 92 SER B O 1
ATOM 1616 N N . PHE B 1 92 ? 43.300 -65.363 4.192 1.00 25.18 93 PHE B N 1
ATOM 1617 C CA . PHE B 1 92 ? 44.670 -65.486 3.679 1.00 21.65 93 PHE B CA 1
ATOM 1618 C C . PHE B 1 92 ? 45.612 -65.901 4.827 1.00 23.46 93 PHE B C 1
ATOM 1619 O O . PHE B 1 92 ? 45.327 -65.635 5.990 1.00 26.28 93 PHE B O 1
ATOM 1627 N N . LYS B 1 93 ? 46.713 -66.548 4.487 1.00 21.28 94 LYS B N 1
ATOM 1628 C CA . LYS B 1 93 ? 47.663 -66.975 5.455 1.00 22.71 94 LYS B CA 1
ATOM 1629 C C . LYS B 1 93 ? 48.855 -66.028 5.529 1.00 20.49 94 LYS B C 1
ATOM 1630 O O . LYS B 1 93 ? 49.504 -65.769 4.499 1.00 23.21 94 LYS B O 1
ATOM 1636 N N . THR B 1 94 ? 49.180 -65.547 6.731 1.00 21.12 95 THR B N 1
ATOM 1637 C CA . THR B 1 94 ? 50.389 -64.755 6.954 1.00 20.05 95 THR B CA 1
ATOM 1638 C C . THR B 1 94 ? 51.615 -65.616 7.223 1.00 21.38 95 THR B C 1
ATOM 1639 O O . THR B 1 94 ? 51.493 -66.697 7.762 1.00 24.96 95 THR B O 1
ATOM 1643 N N . SER B 1 95 ? 52.806 -65.147 6.827 1.00 20.27 96 SER B N 1
ATOM 1644 C CA . SER B 1 95 ? 54.081 -65.817 7.173 1.00 21.50 96 SER B CA 1
ATOM 1645 C C . SER B 1 95 ? 54.505 -65.316 8.589 1.00 24.05 96 SER B C 1
ATOM 1646 O O . SER B 1 95 ? 54.906 -66.090 9.446 1.00 25.32 96 SER B O 1
ATOM 1649 N N . LEU B 1 96 ? 54.224 -64.071 8.884 1.00 24.50 97 LEU B N 1
ATOM 1650 C CA . LEU B 1 96 ? 54.437 -63.498 10.232 1.00 24.88 97 LEU B CA 1
ATOM 1651 C C . LEU B 1 96 ? 53.438 -62.404 10.556 1.00 22.64 97 LEU B C 1
ATOM 1652 O O . LEU B 1 96 ? 53.101 -61.589 9.715 1.00 23.31 97 LEU B O 1
ATOM 1657 N N . TYR B 1 97 ? 52.910 -62.431 11.770 1.00 20.12 98 TYR B N 1
ATOM 1658 C CA . TYR B 1 97 ? 52.005 -61.474 12.291 1.00 20.73 98 TYR B CA 1
ATOM 1659 C C . TYR B 1 97 ? 52.448 -60.970 13.670 1.00 24.52 98 TYR B C 1
ATOM 1660 O O . TYR B 1 97 ? 52.829 -61.777 14.569 1.00 24.45 98 TYR B O 1
ATOM 1669 N N . TYR B 1 98 ? 52.478 -59.662 13.827 1.00 24.64 99 TYR B N 1
ATOM 1670 C CA . TYR B 1 98 ? 52.834 -59.038 15.100 1.00 26.96 99 TYR B CA 1
ATOM 1671 C C . TYR B 1 98 ? 51.662 -58.372 15.734 1.00 25.05 99 TYR B C 1
ATOM 1672 O O . TYR B 1 98 ? 51.502 -58.375 16.955 1.00 25.39 99 TYR B O 1
ATOM 1681 N N . GLY B 1 99 ? 50.843 -57.711 14.924 1.00 25.02 100 GLY B N 1
ATOM 1682 C CA . GLY B 1 99 ? 49.736 -56.968 15.516 1.00 25.46 100 GLY B CA 1
ATOM 1683 C C . GLY B 1 99 ? 50.230 -55.703 16.193 1.00 30.35 100 GLY B C 1
ATOM 1684 O O . GLY B 1 99 ? 51.348 -55.181 15.938 1.00 25.63 100 GLY B O 1
ATOM 1685 N N . TYR B 1 100 ? 49.345 -55.137 16.992 1.00 30.39 101 TYR B N 1
ATOM 1686 C CA . TYR B 1 100 ? 49.666 -53.925 17.729 1.00 34.12 101 TYR B CA 1
ATOM 1687 C C . TYR B 1 100 ? 50.054 -54.286 19.144 1.00 35.16 101 TYR B C 1
ATOM 1688 O O . TYR B 1 100 ? 50.068 -55.453 19.513 1.00 33.49 101 TYR B O 1
ATOM 1697 N N . LYS B 1 101 ? 50.451 -53.285 19.913 1.00 38.94 102 LYS B N 1
ATOM 1698 C CA . LYS B 1 101 ? 51.015 -53.438 21.264 1.00 40.34 102 LYS B CA 1
ATOM 1699 C C . LYS B 1 101 ? 50.211 -54.241 22.261 1.00 36.25 102 LYS B C 1
ATOM 1700 O O . LYS B 1 101 ? 50.787 -54.814 23.147 1.00 33.69 102 LYS B O 1
ATOM 1706 N N . ASP B 1 102 ? 48.899 -54.281 22.143 1.00 37.15 103 ASP B N 1
ATOM 1707 C CA . ASP B 1 102 ? 48.079 -54.996 23.116 1.00 41.64 103 ASP B CA 1
ATOM 1708 C C . ASP B 1 102 ? 47.944 -56.501 22.835 1.00 45.26 103 ASP B C 1
ATOM 1709 O O . ASP B 1 102 ? 47.239 -57.209 23.577 1.00 36.02 103 ASP B O 1
ATOM 1714 N N . GLU B 1 103 ? 48.483 -56.966 21.699 1.00 35.57 104 GLU B N 1
ATOM 1715 C CA . GLU B 1 103 ? 48.341 -58.378 21.355 1.00 33.52 104 GLU B CA 1
ATOM 1716 C C . GLU B 1 103 ? 49.518 -59.198 21.847 1.00 31.42 104 GLU B C 1
ATOM 1717 O O . GLU B 1 103 ? 50.645 -58.718 21.927 1.00 33.96 104 GLU B O 1
ATOM 1723 N N . GLN B 1 104 ? 49.256 -60.459 22.117 1.00 31.55 105 GLN B N 1
ATOM 1724 C CA . GLN B 1 104 ? 50.275 -61.409 22.584 1.00 30.99 105 GLN B CA 1
ATOM 1725 C C . GLN B 1 104 ? 51.406 -61.567 21.576 1.00 29.07 105 GLN B C 1
ATOM 1726 O O . GLN B 1 104 ? 52.539 -61.758 21.938 1.00 22.80 105 GLN B O 1
ATOM 1732 N N . SER B 1 105 ? 51.088 -61.452 20.285 1.00 28.46 106 SER B N 1
ATOM 1733 C CA . SER B 1 105 ? 52.039 -61.637 19.223 1.00 26.64 106 SER B CA 1
ATOM 1734 C C . SER B 1 105 ? 52.998 -60.484 19.024 1.00 28.88 106 SER B C 1
ATOM 1735 O O . SER B 1 105 ? 53.948 -60.601 18.227 1.00 27.97 106 SER B O 1
ATOM 1738 N N . ASN B 1 106 ? 52.718 -59.348 19.657 1.00 27.33 107 ASN B N 1
ATOM 1739 C CA . ASN B 1 106 ? 53.500 -58.127 19.348 1.00 30.14 107 ASN B CA 1
ATOM 1740 C C . ASN B 1 106 ? 54.969 -58.325 19.716 1.00 30.52 107 ASN B C 1
ATOM 1741 O O . ASN B 1 106 ? 55.817 -57.909 18.978 1.00 34.51 107 ASN B O 1
ATOM 1746 N N . ALA B 1 107 ? 55.291 -58.983 20.822 1.00 31.48 108 ALA B N 1
ATOM 1747 C CA . ALA B 1 107 ? 56.728 -59.063 21.208 1.00 38.73 108 ALA B CA 1
ATOM 1748 C C . ALA B 1 107 ? 57.522 -60.023 20.302 1.00 36.08 108 ALA B C 1
ATOM 1749 O O . ALA B 1 107 ? 58.662 -59.764 19.888 1.00 35.03 108 ALA B O 1
ATOM 1751 N N . ASN B 1 108 ? 56.937 -61.173 19.983 1.00 29.52 109 ASN B N 1
ATOM 1752 C CA . ASN B 1 108 ? 57.756 -62.201 19.350 1.00 32.39 109 ASN B CA 1
ATOM 1753 C C . ASN B 1 108 ? 57.216 -62.776 18.040 1.00 29.58 109 ASN B C 1
ATOM 1754 O O . ASN B 1 108 ? 57.811 -63.701 17.482 1.00 26.22 109 ASN B O 1
ATOM 1759 N N . GLY B 1 109 ? 56.010 -62.345 17.700 1.00 26.56 110 GLY B N 1
ATOM 1760 C CA . GLY B 1 109 ? 55.348 -62.715 16.445 1.00 25.70 110 GLY B CA 1
ATOM 1761 C C . GLY B 1 109 ? 54.757 -64.091 16.549 1.00 27.33 110 GLY B C 1
ATOM 1762 O O . GLY B 1 109 ? 55.115 -64.890 17.451 1.00 20.58 110 GLY B O 1
ATOM 1763 N N . ILE B 1 110 ? 53.820 -64.351 15.647 1.00 26.77 111 ILE B N 1
ATOM 1764 C CA . ILE B 1 110 ? 53.266 -65.658 15.475 1.00 27.80 111 ILE B CA 1
ATOM 1765 C C . ILE B 1 110 ? 53.360 -65.961 13.976 1.00 26.33 111 ILE B C 1
ATOM 1766 O O . ILE B 1 110 ? 53.078 -65.075 13.137 1.00 24.75 111 ILE B O 1
ATOM 1771 N N . GLN B 1 111 ? 53.795 -67.175 13.648 1.00 24.39 112 GLN B N 1
ATOM 1772 C CA . GLN B 1 111 ? 53.940 -67.592 12.257 1.00 25.12 112 GLN B CA 1
ATOM 1773 C C . GLN B 1 111 ? 52.672 -68.312 11.722 1.00 22.42 112 GLN B C 1
ATOM 1774 O O . GLN B 1 111 ? 51.935 -68.902 12.463 1.00 22.52 112 GLN B O 1
ATOM 1780 N N . ASN B 1 112 ? 52.439 -68.243 10.418 1.00 22.40 113 ASN B N 1
ATOM 1781 C CA . ASN B 1 112 ? 51.411 -69.044 9.803 1.00 23.46 113 ASN B CA 1
ATOM 1782 C C . ASN B 1 112 ? 49.986 -68.685 10.236 1.00 24.19 113 ASN B C 1
ATOM 1783 O O . ASN B 1 112 ? 49.066 -69.458 10.016 1.00 21.59 113 ASN B O 1
ATOM 1788 N N . LYS B 1 113 ? 49.788 -67.526 10.863 1.00 26.06 114 LYS B N 1
ATOM 1789 C CA . LYS B 1 113 ? 48.437 -67.136 11.312 1.00 21.72 114 LYS B CA 1
ATOM 1790 C C . LYS B 1 113 ? 47.537 -66.789 10.125 1.00 26.50 114 LYS B C 1
ATOM 1791 O O . LYS B 1 113 ? 47.924 -65.985 9.287 1.00 23.72 114 LYS B O 1
ATOM 1797 N N . GLU B 1 114 ? 46.343 -67.398 10.076 1.00 25.98 115 GLU B N 1
ATOM 1798 C CA . GLU B 1 114 ? 45.306 -67.154 9.060 1.00 28.50 115 GLU B CA 1
ATOM 1799 C C . GLU B 1 114 ? 44.541 -65.922 9.454 1.00 26.63 115 GLU B C 1
ATOM 1800 O O . GLU B 1 114 ? 44.119 -65.795 10.583 1.00 26.02 115 GLU B O 1
ATOM 1806 N N . ILE B 1 115 ? 44.411 -64.949 8.561 1.00 25.36 116 ILE B N 1
ATOM 1807 C CA . ILE B 1 115 ? 43.512 -63.781 8.799 1.00 25.67 116 ILE B CA 1
ATOM 1808 C C . ILE B 1 115 ? 42.187 -63.964 8.043 1.00 26.92 116 ILE B C 1
ATOM 1809 O O . ILE B 1 115 ? 42.162 -64.271 6.829 1.00 30.50 116 ILE B O 1
ATOM 1814 N N . ILE B 1 116 ? 41.085 -63.761 8.755 1.00 26.44 117 ILE B N 1
ATOM 1815 C CA . ILE B 1 116 ? 39.769 -64.016 8.239 1.00 28.04 117 ILE B CA 1
ATOM 1816 C C . ILE B 1 116 ? 38.980 -62.722 8.175 1.00 25.16 117 ILE B C 1
ATOM 1817 O O . ILE B 1 116 ? 38.852 -62.078 9.144 1.00 25.68 117 ILE B O 1
ATOM 1822 N N . THR B 1 117 ? 38.474 -62.349 7.007 1.00 28.13 118 THR B N 1
ATOM 1823 C CA . THR B 1 117 ? 37.948 -61.019 6.873 1.00 26.83 118 THR B CA 1
ATOM 1824 C C . THR B 1 117 ? 36.494 -61.106 6.556 1.00 27.77 118 THR B C 1
ATOM 1825 O O . THR B 1 117 ? 36.005 -62.143 6.054 1.00 26.47 118 THR B O 1
ATOM 1829 N N . LYS B 1 118 ? 35.823 -60.002 6.794 1.00 26.52 119 LYS B N 1
ATOM 1830 C CA . LYS B 1 118 ? 34.518 -59.844 6.296 1.00 31.16 119 LYS B CA 1
ATOM 1831 C C . LYS B 1 118 ? 34.235 -58.364 6.030 1.00 30.50 119 LYS B C 1
ATOM 1832 O O . LYS B 1 118 ? 34.969 -57.455 6.421 1.00 31.15 119 LYS B O 1
ATOM 1838 N N . ILE B 1 119 ? 33.172 -58.149 5.269 1.00 35.06 120 ILE B N 1
ATOM 1839 C CA . ILE B 1 119 ? 32.671 -56.792 5.086 1.00 39.38 120 ILE B CA 1
ATOM 1840 C C . ILE B 1 119 ? 31.535 -56.449 6.053 1.00 40.07 120 ILE B C 1
ATOM 1841 O O . ILE B 1 119 ? 30.556 -57.146 6.110 1.00 42.90 120 ILE B O 1
ATOM 1846 N N . GLU B 1 120 ? 31.666 -55.361 6.800 1.00 38.33 121 GLU B N 1
ATOM 1847 C CA . GLU B 1 120 ? 30.554 -54.870 7.567 1.00 42.67 121 GLU B CA 1
ATOM 1848 C C . GLU B 1 120 ? 30.370 -53.379 7.383 1.00 43.97 121 GLU B C 1
ATOM 1849 O O . GLU B 1 120 ? 31.322 -52.660 7.042 1.00 43.32 121 GLU B O 1
ATOM 1855 N N . LYS B 1 121 ? 29.149 -52.902 7.634 1.00 44.80 122 LYS B N 1
ATOM 1856 C CA . LYS B 1 121 ? 28.862 -51.464 7.586 1.00 46.50 122 LYS B CA 1
ATOM 1857 C C . LYS B 1 121 ? 29.081 -50.949 8.971 1.00 43.42 122 LYS B C 1
ATOM 1858 O O . LYS B 1 121 ? 28.579 -51.547 9.913 1.00 46.81 122 LYS B O 1
ATOM 1864 N N . ILE B 1 122 ? 29.841 -49.869 9.113 1.00 41.49 123 ILE B N 1
ATOM 1865 C CA . ILE B 1 122 ? 29.997 -49.181 10.368 1.00 47.83 123 ILE B CA 1
ATOM 1866 C C . ILE B 1 122 ? 29.628 -47.702 10.162 1.00 53.41 123 ILE B C 1
ATOM 1867 O O . ILE B 1 122 ? 30.192 -47.043 9.269 1.00 48.08 123 ILE B O 1
ATOM 1872 N N . ASP B 1 123 ? 28.725 -47.196 11.020 1.00 55.55 124 ASP B N 1
ATOM 1873 C CA . ASP B 1 123 ? 28.128 -45.844 10.914 1.00 53.15 124 ASP B CA 1
ATOM 1874 C C . ASP B 1 123 ? 27.835 -45.519 9.450 1.00 53.63 124 ASP B C 1
ATOM 1875 O O . ASP B 1 123 ? 28.220 -44.464 8.941 1.00 50.79 124 ASP B O 1
ATOM 1880 N N . ASP B 1 124 ? 27.175 -46.481 8.805 1.00 57.57 125 ASP B N 1
ATOM 1881 C CA . ASP B 1 124 ? 26.730 -46.424 7.395 1.00 73.34 125 ASP B CA 1
ATOM 1882 C C . ASP B 1 124 ? 27.752 -46.730 6.280 1.00 71.58 125 ASP B C 1
ATOM 1883 O O . ASP B 1 124 ? 27.348 -46.890 5.136 1.00 73.03 125 ASP B O 1
ATOM 1888 N N . PHE B 1 125 ? 29.044 -46.814 6.614 1.00 67.35 126 PHE B N 1
ATOM 1889 C CA . PHE B 1 125 ? 30.095 -46.992 5.609 1.00 67.41 126 PHE B CA 1
ATOM 1890 C C . PHE B 1 125 ? 30.591 -48.416 5.720 1.00 58.16 126 PHE B C 1
ATOM 1891 O O . PHE B 1 125 ? 30.658 -48.948 6.823 1.00 53.33 126 PHE B O 1
ATOM 1899 N N . GLU B 1 126 ? 30.925 -49.007 4.573 1.00 48.05 127 GLU B N 1
ATOM 1900 C CA . GLU B 1 126 ? 31.446 -50.370 4.479 1.00 46.32 127 GLU B CA 1
ATOM 1901 C C . GLU B 1 126 ? 32.948 -50.453 4.819 1.00 45.07 127 GLU B C 1
ATOM 1902 O O . GLU B 1 126 ? 33.741 -49.613 4.413 1.00 37.28 127 GLU B O 1
ATOM 1908 N N 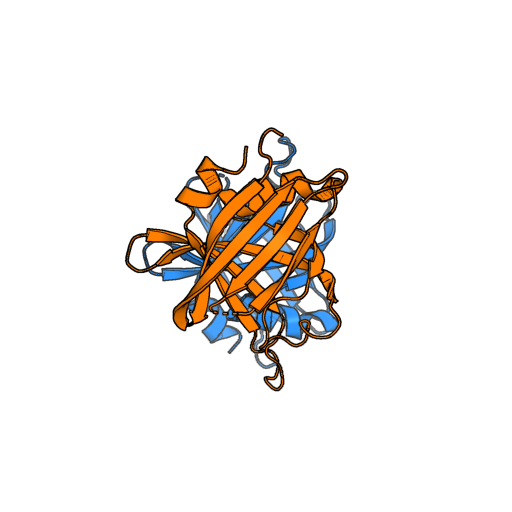. TYR B 1 127 ? 33.294 -51.424 5.653 1.00 41.04 128 TYR B N 1
ATOM 1909 C CA . TYR B 1 127 ? 34.660 -51.671 6.074 1.00 37.84 128 TYR B CA 1
ATOM 1910 C C . TYR B 1 127 ? 34.933 -53.113 5.868 1.00 38.57 128 TYR B C 1
ATOM 1911 O O . TYR B 1 127 ? 34.010 -53.908 5.903 1.00 36.48 128 TYR B O 1
ATOM 1920 N N . ILE B 1 128 ? 36.204 -53.421 5.611 1.00 33.11 129 ILE B N 1
ATOM 1921 C CA . ILE B 1 128 ? 36.790 -54.732 5.809 1.00 32.31 129 ILE B CA 1
ATOM 1922 C C . ILE B 1 128 ? 37.277 -54.842 7.244 1.00 28.51 129 ILE B C 1
ATOM 1923 O O . ILE B 1 128 ? 37.987 -53.956 7.717 1.00 36.96 129 ILE B O 1
ATOM 1928 N N . THR B 1 129 ? 36.879 -55.917 7.927 1.00 27.99 130 THR B N 1
ATOM 1929 C CA . THR B 1 129 ? 37.244 -56.145 9.338 1.00 25.90 130 THR B CA 1
ATOM 1930 C C . THR B 1 129 ? 37.871 -57.536 9.425 1.00 25.28 130 THR B C 1
ATOM 1931 O O . THR B 1 129 ? 37.539 -58.482 8.672 1.00 28.25 130 THR B O 1
ATOM 1935 N N . PHE B 1 130 ? 38.716 -57.698 10.399 1.00 27.81 131 PHE B N 1
ATOM 1936 C CA . PHE B 1 130 ? 39.332 -58.973 10.603 1.00 27.17 131 PHE B CA 1
ATOM 1937 C C . PHE B 1 130 ? 39.787 -58.998 12.015 1.00 27.53 131 PHE B C 1
ATOM 1938 O O . PHE B 1 130 ? 40.005 -57.972 12.597 1.00 28.31 131 PHE B O 1
ATOM 1946 N N . LEU B 1 131 ? 39.857 -60.198 12.595 1.00 30.67 132 LEU B N 1
ATOM 1947 C CA . LEU B 1 131 ? 40.350 -60.429 13.917 1.00 30.84 132 LEU B CA 1
ATOM 1948 C C . LEU B 1 131 ? 41.865 -60.509 13.928 1.00 32.08 132 LEU B C 1
ATOM 1949 O O . LEU B 1 131 ? 42.482 -61.099 13.022 1.00 27.72 132 LEU B O 1
ATOM 1954 N N . GLY B 1 132 ? 42.450 -59.932 14.961 1.00 30.31 133 GLY B N 1
ATOM 1955 C CA . GLY B 1 132 ? 43.889 -60.008 15.201 1.00 30.70 133 GLY B CA 1
ATOM 1956 C C . GLY B 1 132 ? 44.250 -61.126 16.159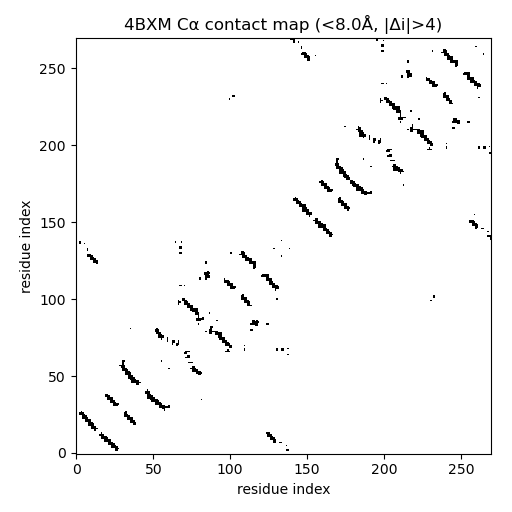 1.00 27.08 133 GLY B C 1
ATOM 1957 O O . GLY B 1 132 ? 43.703 -62.180 16.104 1.00 23.92 133 GLY B O 1
ATOM 1958 N N . ASP B 1 133 ? 45.232 -60.922 17.003 1.00 29.03 134 ASP B N 1
ATOM 1959 C CA . ASP B 1 133 ? 45.638 -61.956 17.979 1.00 26.78 134 ASP B CA 1
ATOM 1960 C C . ASP B 1 133 ? 44.881 -61.683 19.297 1.00 29.91 134 ASP B C 1
ATOM 1961 O O . ASP B 1 133 ? 44.252 -60.616 19.458 1.00 25.59 134 ASP B O 1
ATOM 1966 N N . LYS B 1 134 ? 44.984 -62.653 20.219 1.00 29.38 135 LYS B N 1
ATOM 1967 C CA . LYS B 1 134 ? 44.501 -62.542 21.576 1.00 35.49 135 LYS B CA 1
ATOM 1968 C C . LYS B 1 134 ? 45.129 -61.381 22.252 1.00 35.01 135 LYS B C 1
ATOM 1969 O O . LYS B 1 134 ? 46.324 -61.209 22.152 1.00 38.64 135 LYS B O 1
ATOM 1975 N N . ILE B 1 135 ? 44.350 -60.637 23.002 1.00 36.26 136 ILE B N 1
ATOM 1976 C CA . ILE B 1 135 ? 44.914 -59.503 23.779 1.00 47.10 136 ILE B CA 1
ATOM 1977 C C . ILE B 1 135 ? 45.803 -60.026 24.931 1.00 44.62 136 ILE B C 1
ATOM 1978 O O . ILE B 1 135 ? 45.448 -60.989 25.568 1.00 48.39 136 ILE B O 1
ATOM 1983 N N . LYS B 1 136 ? 46.982 -59.435 25.129 1.00 47.02 137 LYS B N 1
ATOM 1984 C CA . LYS B 1 136 ? 47.836 -59.707 26.273 1.00 51.96 137 LYS B CA 1
ATOM 1985 C C . LYS B 1 136 ? 47.030 -59.667 27.571 1.00 60.92 137 LYS B C 1
ATOM 1986 O O . LYS B 1 136 ? 46.283 -58.706 27.792 1.00 64.52 137 LYS B O 1
ATOM 1992 N N . ASP B 1 137 ? 47.167 -60.687 28.421 1.00 66.08 138 ASP B N 1
ATOM 1993 C CA . ASP B 1 137 ? 46.484 -60.724 29.736 1.00 67.59 138 ASP B CA 1
ATOM 1994 C C . ASP B 1 137 ? 44.965 -60.626 29.593 1.00 73.03 138 ASP B C 1
ATOM 1995 O O . ASP B 1 137 ? 44.267 -60.075 30.442 1.00 72.89 138 ASP B O 1
ATOM 2000 N N . SER B 1 138 ? 44.469 -61.172 28.493 1.00 74.96 139 SER B N 1
ATOM 2001 C CA . SER B 1 138 ? 43.044 -61.365 28.265 1.00 77.57 139 SER B CA 1
ATOM 2002 C C . SER B 1 138 ? 42.882 -62.780 27.662 1.00 78.53 139 SER B C 1
ATOM 2003 O O . SER B 1 138 ? 43.547 -63.161 26.706 1.00 81.61 139 SER B O 1
ATOM 2006 N N . GLY B 1 139 ? 42.030 -63.578 28.277 1.00 82.60 140 GLY B N 1
ATOM 2007 C CA . GLY B 1 139 ? 41.931 -64.979 27.943 1.00 80.54 140 GLY B CA 1
ATOM 2008 C C . GLY B 1 139 ? 41.005 -65.102 26.774 1.00 83.65 140 GLY B C 1
ATOM 2009 O O . GLY B 1 139 ? 39.786 -65.144 26.930 1.00 88.45 140 GLY B O 1
ATOM 2010 N N . ASP B 1 140 ? 41.594 -65.121 25.594 1.00 83.50 141 ASP B N 1
ATOM 2011 C CA . ASP B 1 140 ? 40.860 -65.396 24.359 1.00 91.14 141 ASP B CA 1
ATOM 2012 C C . ASP B 1 140 ? 39.855 -64.328 23.928 1.00 79.51 141 ASP B C 1
ATOM 2013 O O . ASP B 1 140 ? 39.000 -64.589 23.081 1.00 86.47 141 ASP B O 1
ATOM 2018 N N . LYS B 1 141 ? 39.965 -63.130 24.489 1.00 66.97 142 LYS B N 1
ATOM 2019 C CA . LYS B 1 141 ? 39.454 -61.979 23.790 1.00 59.56 142 LYS B CA 1
ATOM 2020 C C . LYS B 1 141 ? 40.551 -61.596 22.787 1.00 50.47 142 LYS B C 1
ATOM 2021 O O . LYS B 1 141 ? 41.753 -61.679 23.100 1.00 46.15 142 LYS B O 1
ATOM 2027 N N . VAL B 1 142 ? 40.104 -61.196 21.595 1.00 42.65 143 VAL B N 1
ATOM 2028 C CA . VAL B 1 142 ? 40.962 -60.854 20.485 1.00 44.83 143 VAL B CA 1
ATOM 2029 C C . VAL B 1 142 ? 40.664 -59.438 20.095 1.00 39.90 143 VAL B C 1
ATOM 2030 O O . VAL B 1 142 ? 39.582 -58.950 20.378 1.00 39.04 143 VAL B O 1
ATOM 2034 N N . VAL B 1 143 ? 41.652 -58.764 19.511 1.00 35.95 144 VAL B N 1
ATOM 2035 C CA . VAL B 1 143 ? 41.475 -57.403 18.961 1.00 34.46 144 VAL B CA 1
ATOM 2036 C C . VAL B 1 143 ? 40.867 -57.498 17.560 1.00 33.81 144 VAL B C 1
ATOM 2037 O O . VAL B 1 143 ? 40.979 -58.507 16.865 1.00 31.23 144 VAL B O 1
ATOM 2041 N N . GLU B 1 144 ? 40.177 -56.464 17.151 1.00 30.04 145 GLU B N 1
ATOM 2042 C CA . GLU B 1 144 ? 39.566 -56.445 15.845 1.00 32.25 145 GLU B CA 1
ATOM 2043 C C . GLU B 1 144 ? 39.949 -55.134 15.122 1.00 31.26 145 GLU B C 1
ATOM 2044 O O . GLU B 1 144 ? 40.098 -54.094 15.762 1.00 30.79 145 GLU B O 1
ATOM 2050 N N . TYR B 1 145 ? 40.13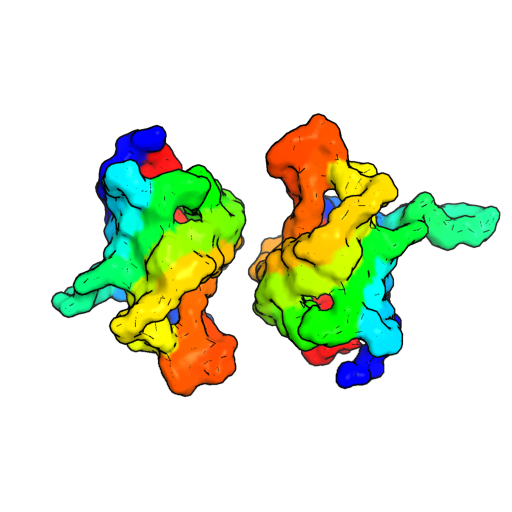7 -55.220 13.812 1.00 23.86 146 TYR B N 1
ATOM 2051 C CA . TYR B 1 145 ? 40.583 -54.094 13.015 1.00 25.82 146 TYR B CA 1
ATOM 2052 C C . TYR B 1 145 ? 39.575 -53.861 11.931 1.00 25.82 146 TYR B C 1
ATOM 2053 O O . TYR B 1 145 ? 38.873 -54.801 11.546 1.00 30.38 146 TYR B O 1
ATOM 2062 N N . ALA B 1 146 ? 39.495 -52.608 11.479 1.00 29.71 147 ALA B N 1
ATOM 2063 C CA . ALA B 1 146 ? 38.711 -52.225 10.306 1.00 31.80 147 ALA B CA 1
ATOM 2064 C C . ALA B 1 146 ? 39.430 -51.243 9.392 1.00 28.38 147 ALA B C 1
ATOM 2065 O O . ALA B 1 146 ? 40.131 -50.332 9.844 1.00 27.36 147 ALA B O 1
ATOM 2067 N N . ILE B 1 147 ? 39.151 -51.408 8.106 1.00 31.34 148 ILE B N 1
ATOM 2068 C CA . ILE B 1 147 ? 39.687 -50.573 7.045 1.00 29.91 148 ILE B CA 1
ATOM 2069 C C . ILE B 1 147 ? 38.588 -50.355 6.059 1.00 31.41 148 ILE B C 1
ATOM 2070 O O . ILE B 1 147 ? 37.828 -51.257 5.769 1.00 30.00 148 ILE B O 1
ATOM 2075 N N . LEU B 1 148 ? 38.492 -49.122 5.568 1.00 34.77 149 LEU B N 1
ATOM 2076 C CA . LEU B 1 148 ? 37.415 -48.718 4.695 1.00 33.57 149 LEU B CA 1
ATOM 2077 C C . LEU B 1 148 ? 37.563 -49.501 3.424 1.00 32.25 149 LEU B C 1
ATOM 2078 O O . LEU B 1 148 ? 38.610 -49.498 2.824 1.00 32.24 149 LEU B O 1
ATOM 2083 N N . LEU B 1 149 ? 36.503 -50.171 2.992 1.00 31.87 150 LEU B N 1
ATOM 2084 C CA . LEU B 1 149 ? 36.598 -51.079 1.909 1.00 34.72 150 LEU B CA 1
ATOM 2085 C C . LEU B 1 149 ? 36.979 -50.333 0.663 1.00 39.22 150 LEU B C 1
ATOM 2086 O O . LEU B 1 149 ? 37.791 -50.818 -0.170 1.00 33.02 150 LEU B O 1
ATOM 2091 N N . GLU B 1 150 ? 36.394 -49.157 0.508 1.00 42.21 151 GLU B N 1
ATOM 2092 C CA . GLU B 1 150 ? 36.681 -48.319 -0.678 1.00 46.62 151 GLU B CA 1
ATOM 2093 C C . GLU B 1 150 ? 38.184 -48.070 -0.896 1.00 40.46 151 GLU B C 1
ATOM 2094 O O . GLU B 1 150 ? 38.683 -48.160 -2.012 1.00 40.64 151 GLU B O 1
ATOM 2100 N N . ASP B 1 151 ? 38.879 -47.726 0.168 1.00 39.05 152 ASP B N 1
ATOM 2101 C CA . ASP B 1 151 ? 40.329 -47.537 0.106 1.00 40.95 152 ASP B CA 1
ATOM 2102 C C . ASP B 1 151 ? 41.082 -48.792 -0.322 1.00 37.30 152 ASP B C 1
ATOM 2103 O O . ASP B 1 151 ? 42.069 -48.718 -1.066 1.00 37.32 152 ASP B O 1
ATOM 2108 N N . LEU B 1 152 ? 40.628 -49.954 0.124 1.00 32.55 153 LEU B N 1
ATOM 2109 C CA . LEU B 1 152 ? 41.280 -51.164 -0.294 1.00 29.18 153 LEU B CA 1
ATOM 2110 C C . LEU B 1 152 ? 41.035 -51.389 -1.747 1.00 34.98 153 LEU B C 1
ATOM 2111 O O . LEU B 1 152 ? 41.961 -51.635 -2.484 1.00 30.23 153 LEU B O 1
ATOM 2116 N N . LYS B 1 153 ? 39.806 -51.232 -2.191 1.00 38.11 154 LYS B N 1
ATOM 2117 C CA . LYS B 1 153 ? 39.466 -51.686 -3.514 1.00 40.43 154 LYS B CA 1
ATOM 2118 C C . LYS B 1 153 ? 40.203 -50.853 -4.577 1.00 37.23 154 LYS B C 1
ATOM 2119 O O . LYS B 1 153 ? 40.578 -51.377 -5.585 1.00 38.71 154 LYS B O 1
ATOM 2125 N N . LYS B 1 154 ? 40.316 -49.551 -4.342 1.00 39.48 155 LYS B N 1
ATOM 2126 C CA . LYS B 1 154 ? 40.956 -48.687 -5.292 1.00 45.08 155 LYS B CA 1
ATOM 2127 C C . LYS B 1 154 ? 42.464 -48.978 -5.399 1.00 49.63 155 LYS B C 1
ATOM 2128 O O . LYS B 1 154 ? 42.979 -48.976 -6.500 1.00 40.74 155 LYS B O 1
ATOM 2134 N N . ASN B 1 155 ? 43.124 -49.327 -4.287 1.00 44.64 156 ASN B N 1
ATOM 2135 C CA . ASN B 1 155 ? 44.538 -49.663 -4.337 1.00 43.10 156 ASN B CA 1
ATOM 2136 C C . ASN B 1 155 ? 44.942 -51.057 -4.706 1.00 42.87 156 ASN B C 1
ATOM 2137 O O . ASN B 1 155 ? 46.031 -51.228 -5.235 1.00 47.43 156 ASN B O 1
ATOM 2142 N N . LEU B 1 156 ? 44.105 -52.059 -4.448 1.00 41.15 157 LEU B N 1
ATOM 2143 C CA . LEU B 1 156 ? 44.600 -53.424 -4.501 1.00 43.27 157 LEU B CA 1
ATOM 2144 C C . LEU B 1 156 ? 44.379 -54.058 -5.866 1.00 47.76 157 LEU B C 1
ATOM 2145 O O . LEU B 1 156 ? 43.473 -54.857 -6.024 1.00 45.13 157 LEU B O 1
ATOM 2150 N N . LYS B 1 157 ? 45.262 -53.718 -6.817 1.00 54.60 158 LYS B N 1
ATOM 2151 C CA . LYS B 1 157 ? 45.137 -54.086 -8.239 1.00 55.30 158 LYS B CA 1
ATOM 2152 C C . LYS B 1 157 ? 46.518 -54.469 -8.789 1.00 54.16 158 LYS B C 1
ATOM 2153 O O . LYS B 1 157 ? 47.517 -54.230 -8.111 1.00 35.15 158 LYS B O 1
#

Sequence (270 aa):
IEFSEFTVKIKNKNNNWADLGDLVVRKEEDGIETGLNVGKGDSDTFAGYTATFFSLEESEVNNFIKAMTEGGSFKTSLYYGYKDEQSNANGIQNKEIITKIEKIDDFEYITFLGDKIKDSGDKVVEYAILLEDLKKNLKIEFSEFTVKIKNKNNNWADLGDLVVRKEEDGIETGLNVGGYTATFFSLEESEVNNFIKAMTEGGSFKTSLYYGYKDEQSNANGIQNKEIITKIEKIDDFEYITFLGDKIKDSGDKVVEYAILLEDLKKNLK

Radius of gyration: 20.14 Å; Cα contacts (8 Å, |Δi|>4): 663; chains: 2; bounding box: 56×49×42 Å

Solvent-accessible surface area: 14561 Å² total; per-residue (Å²): 108,152,22,83,83,20,75,5,153,1,52,13,48,102,141,104,56,43,111,30,20,49,1,30,0,119,44,65,168,83,0,1,56,0,17,0,20,16,47,138,42,91,107,140,71,156,19,39,49,87,40,41,0,0,21,4,83,78,84,31,4,116,66,1,34,95,0,1,10,110,10,26,49,0,71,0,38,50,0,57,0,26,111,42,0,101,6,32,70,136,22,72,126,89,40,86,0,54,5,39,40,43,136,33,131,120,130,78,26,0,2,4,95,4,17,98,34,89,137,45,43,125,132,54,3,31,0,0,1,51,10,105,34,0,92,146,31,7,136,107,155,28,83,81,22,77,5,154,1,47,19,61,106,138,108,50,34,112,24,22,47,2,33,3,123,43,66,164,81,0,1,56,0,18,0,48,28,109,115,33,108,35,43,0,1,23,4,89,82,95,33,4,108,60,2,35,111,0,2,18,118,17,21,40,1,88,1,37,46,0,56,0,36,112,74,1,111,5,32,75,131,20,70,127,89,40,69,0,53,0,39,61,45,138,24,141,116,123,71,25,0,0,4,90,3,16,90,44,86,162,36,78,101,133,50,8,26,0,0,1,46,16,99,33,2,106,112,38,7,140

InterPro domains:
  IPR003483 Borrelia outer surface protein E/F [PF02471] (41-155)
  IPR038660 OspE-like superfamily [G3DSA:2.30.31.50] (39-179)

CATH classification: 2.30.31.50